Protein AF-0000000086013157 (afdb_homodimer)

Foldseek 3Di:
DLLVVLVVQLLPQAADADDDLVSLVVSLVSNVVSVVVCVVVVNDDDLVNQLVSVVSVLRRYHPVLNVVVVVVDDPPDDDGNVVVSVVSVVVSVVSVVVVVVVVVVVVVPPDD/DLLVVLVVQLLPQAAAADDDLVSLVVNLVSNVVSVVVCVVVVNDDDLVNQLVSVVSVLRRYHPVLNVVVVVVDDPPDDDGNVVVSVVSVVVSVVSVVVVVVVVVVVVVPPDD

Sequence (224 aa):
MLVDSRIKSILNLPTLKHESAKDMRYFLDCLNKNLRSLKVLDFEKDKLSNVLFLNIILEKLDRKSCKQYELTLKDNEVPDFDEFLNWLERRNQILNSINSNAVVKLNQEKPKMLVDSRIKSILNLPTLKHESAKDMRYFLDCLNKNLRSLKVLDFEKDKLSNVLFLNIILEKLDRKSCKQYELTLKDNEVPDFDEFLNWLERRNQILNSINSNAVVKLNQEKPK

InterPro domains:
  IPR005312 Domain of unknown function DUF1759 [PF03564] (3-76)

pLDDT: mean 89.78, std 12.15, range [44.22, 98.25]

Secondary structure (DSSP, 8-state):
-HHHHHHHHHHTPPP--S--HHHHHHHHHHHHHHHHHHHHTT----HHHHHHHHHHHHTTS-HHHHHHHHTTPPTTPPPPHHHHHHHHHHHHHHHHHHHHHHHHHHHHSS--/-HHHHHHHHHHTPPP--S--HHHHHHHHHHHHHHHHHHHHTT----HHHHHHHHHHHHTTS-HHHHHHHHHHPPTT-PPPHHHHHHHHHHHHHHHHHHHHHHHHHHHHSS--

Nearest PDB structures (foldseek):
  7r7q-assembly1_H  TM=4.229E-01  e=1.567E+00  Human immunodeficiency virus 1
  5ijp-assembly1_A  TM=2.037E-01  e=5.752E+00  Thermochaetoides thermophila
  7r7q-assembly1_H  TM=4.266E-01  e=2.148E+00  Human immunodeficiency virus 1
  8tf5-assembly1_A  TM=2.524E-01  e=5.916E+00  Homo sapiens

Structure (mmCIF, N/CA/C/O backbone):
data_AF-0000000086013157-model_v1
#
loop_
_entity.id
_entity.type
_entity.pdbx_description
1 polymer 'DUF1758 domain-containing protein'
#
loop_
_atom_site.group_PDB
_atom_site.id
_atom_site.type_symbol
_atom_site.label_atom_id
_atom_site.label_alt_id
_atom_site.label_comp_id
_atom_site.label_asym_id
_atom_site.label_entity_id
_atom_site.label_seq_id
_atom_site.pdbx_PDB_ins_code
_atom_site.Cartn_x
_atom_site.Cartn_y
_atom_site.Cartn_z
_atom_site.occupancy
_atom_site.B_iso_or_equiv
_atom_site.auth_seq_id
_atom_site.auth_comp_id
_atom_site.auth_asym_id
_atom_site.auth_atom_id
_atom_site.pdbx_PDB_model_num
ATOM 1 N N . MET A 1 1 ? 8.906 -11.109 10.117 1 73.62 1 MET A N 1
ATOM 2 C CA . MET A 1 1 ? 9.945 -10.086 10.227 1 73.62 1 MET A CA 1
ATOM 3 C C . MET A 1 1 ? 9.359 -8.766 10.711 1 73.62 1 MET A C 1
ATOM 5 O O . MET A 1 1 ? 8.172 -8.5 10.516 1 73.62 1 MET A O 1
ATOM 9 N N . LEU A 1 2 ? 10.203 -7.98 11.453 1 81.94 2 LEU A N 1
ATOM 10 C CA . LEU A 1 2 ? 9.852 -6.707 12.07 1 81.94 2 LEU A CA 1
ATOM 11 C C . LEU A 1 2 ? 9.367 -5.711 11.023 1 81.94 2 LEU A C 1
ATOM 13 O O . LEU A 1 2 ? 8.375 -5.008 11.242 1 81.94 2 LEU A O 1
ATOM 17 N N . VAL A 1 3 ? 9.953 -5.812 9.852 1 87.31 3 VAL A N 1
ATOM 18 C CA . VAL A 1 3 ? 9.609 -4.863 8.797 1 87.31 3 VAL A CA 1
ATOM 19 C C . VAL A 1 3 ? 8.195 -5.145 8.289 1 87.31 3 VAL A C 1
ATOM 21 O O . VAL A 1 3 ? 7.438 -4.219 8 1 87.31 3 VAL A O 1
ATOM 24 N N . ASP A 1 4 ? 7.832 -6.379 8.273 1 89.88 4 ASP A N 1
ATOM 25 C CA . ASP A 1 4 ? 6.496 -6.754 7.816 1 89.88 4 ASP A CA 1
ATOM 26 C C . ASP A 1 4 ? 5.426 -6.195 8.75 1 89.88 4 ASP A C 1
ATOM 28 O O . ASP A 1 4 ? 4.379 -5.73 8.289 1 89.88 4 ASP A O 1
ATOM 32 N N . SER A 1 5 ? 5.719 -6.277 9.953 1 92.62 5 SER A N 1
ATOM 33 C CA . SER A 1 5 ? 4.762 -5.793 10.945 1 92.62 5 SER A CA 1
ATOM 34 C C . SER A 1 5 ? 4.547 -4.289 10.812 1 92.62 5 SER A C 1
ATOM 36 O O . SER A 1 5 ? 3.42 -3.803 10.938 1 92.62 5 SER A O 1
ATOM 38 N N . ARG A 1 6 ? 5.574 -3.57 10.523 1 94.94 6 ARG A N 1
ATOM 39 C CA . ARG A 1 6 ? 5.484 -2.123 10.367 1 94.94 6 ARG A CA 1
ATOM 40 C C . ARG A 1 6 ? 4.703 -1.753 9.109 1 94.94 6 ARG A C 1
ATOM 42 O O . ARG A 1 6 ? 3.861 -0.855 9.141 1 94.94 6 ARG A O 1
ATOM 49 N N . ILE A 1 7 ? 4.938 -2.488 8.086 1 95.62 7 ILE A N 1
ATOM 50 C CA . ILE A 1 7 ? 4.254 -2.221 6.828 1 95.62 7 ILE A CA 1
ATOM 51 C C . ILE A 1 7 ? 2.771 -2.549 6.961 1 95.62 7 ILE A C 1
ATOM 53 O O . ILE A 1 7 ? 1.914 -1.768 6.543 1 95.62 7 ILE A O 1
ATOM 57 N N . LYS A 1 8 ? 2.514 -3.639 7.582 1 96.06 8 LYS A N 1
ATOM 58 C CA . LYS A 1 8 ? 1.123 -4.031 7.805 1 96.06 8 LYS A CA 1
ATOM 59 C C . LYS A 1 8 ? 0.391 -2.998 8.656 1 96.06 8 LYS A C 1
ATOM 61 O O . LYS A 1 8 ? -0.777 -2.693 8.406 1 96.06 8 LYS A O 1
ATOM 66 N N . SER A 1 9 ? 1.082 -2.502 9.641 1 97.38 9 SER A N 1
ATOM 67 C CA . SER A 1 9 ? 0.499 -1.468 10.492 1 97.38 9 SER A CA 1
ATOM 68 C C . SER A 1 9 ? 0.134 -0.229 9.68 1 97.38 9 SER A C 1
ATOM 70 O O . SER A 1 9 ? -0.927 0.363 9.891 1 97.38 9 SER A O 1
ATOM 72 N N . ILE A 1 10 ? 0.923 0.106 8.711 1 97.56 10 ILE A N 1
ATOM 73 C CA . ILE A 1 10 ? 0.676 1.273 7.875 1 97.56 10 ILE A CA 1
ATOM 74 C C . ILE A 1 10 ? -0.506 1.001 6.949 1 97.56 10 ILE A C 1
ATOM 76 O O . ILE A 1 10 ? -1.41 1.831 6.824 1 97.56 10 ILE A O 1
ATOM 80 N N . LEU A 1 11 ? -0.492 -0.17 6.363 1 97 11 LEU A N 1
ATOM 81 C CA . LEU A 1 11 ? -1.539 -0.531 5.41 1 97 11 LEU A CA 1
ATOM 82 C C . LEU A 1 11 ? -2.895 -0.625 6.105 1 97 11 LEU A C 1
ATOM 84 O O . LEU A 1 11 ? -3.934 -0.421 5.473 1 97 11 LEU A O 1
ATOM 88 N N . ASN A 1 12 ? -2.852 -0.824 7.395 1 96.38 12 ASN A N 1
ATOM 89 C CA . ASN A 1 12 ? -4.102 -1.025 8.117 1 96.38 12 ASN A CA 1
ATOM 90 C C . ASN A 1 12 ? -4.457 0.186 8.977 1 96.38 12 ASN A C 1
ATOM 92 O O . ASN A 1 12 ? -5.316 0.099 9.852 1 96.38 12 ASN A O 1
ATOM 96 N N . LEU A 1 13 ? -3.771 1.263 8.773 1 97.38 13 LEU A N 1
ATOM 97 C CA . LEU A 1 13 ? -4.199 2.508 9.398 1 97.38 13 LEU A CA 1
ATOM 98 C C . LEU A 1 13 ? -5.656 2.812 9.07 1 97.38 13 LEU A C 1
ATOM 100 O O . LEU A 1 13 ? -6.129 2.5 7.977 1 97.38 13 LEU A O 1
ATOM 104 N N . PRO A 1 14 ? -6.301 3.459 10.055 1 96 14 PRO A N 1
ATOM 105 C CA . PRO A 1 14 ? -7.703 3.783 9.781 1 96 14 PRO A CA 1
ATOM 106 C C . PRO A 1 14 ? -7.863 4.816 8.672 1 96 14 PRO A C 1
ATOM 108 O O . PRO A 1 14 ? -7.031 5.715 8.531 1 96 14 PRO A O 1
ATOM 111 N N . THR A 1 15 ? -8.898 4.695 7.898 1 97.25 15 THR A N 1
ATOM 112 C CA . THR A 1 15 ? -9.25 5.688 6.891 1 97.25 15 THR A CA 1
ATOM 113 C C . THR A 1 15 ? -9.945 6.887 7.531 1 97.25 15 THR A C 1
ATOM 115 O O . THR A 1 15 ? -10.836 6.719 8.367 1 97.25 15 THR A O 1
ATOM 118 N N . LEU A 1 16 ? -9.5 8.031 7.125 1 97.81 16 LEU A N 1
ATOM 119 C CA . LEU A 1 16 ? -10.133 9.258 7.594 1 97.81 16 LEU A CA 1
ATOM 120 C C . LEU A 1 16 ? -11.312 9.641 6.703 1 97.81 16 LEU A C 1
ATOM 122 O O . LEU A 1 16 ? -11.117 10.039 5.551 1 97.81 16 LEU A O 1
ATOM 126 N N . LYS A 1 17 ? -12.477 9.547 7.207 1 96.44 17 LYS A N 1
ATOM 127 C CA . LYS A 1 17 ? -13.672 9.742 6.395 1 96.44 17 LYS A CA 1
ATOM 128 C C . LYS A 1 17 ? -14.055 11.219 6.336 1 96.44 17 LYS A C 1
ATOM 130 O O . LYS A 1 17 ? -14.688 11.664 5.371 1 96.44 17 LYS A O 1
ATOM 135 N N . HIS A 1 18 ? -13.766 11.898 7.391 1 95.56 18 HIS A N 1
ATOM 136 C CA . HIS A 1 18 ? -14.055 13.328 7.473 1 95.56 18 HIS A CA 1
ATOM 137 C C . HIS A 1 18 ? -12.898 14.086 8.117 1 95.56 18 HIS A C 1
ATOM 139 O O . HIS A 1 18 ? -12.008 13.484 8.711 1 95.56 18 HIS A O 1
ATOM 145 N N . GLU A 1 19 ? -13.039 15.352 7.938 1 95.31 19 GLU A N 1
ATOM 146 C CA . GLU A 1 19 ? -12.016 16.188 8.57 1 95.31 19 GLU A CA 1
ATOM 147 C C . GLU A 1 19 ? -12.117 16.109 10.094 1 95.31 19 GLU A C 1
ATOM 149 O O . GLU A 1 19 ? -13.188 16.312 10.664 1 95.31 19 GLU A O 1
ATOM 154 N N . SER A 1 20 ? -11.078 15.758 10.727 1 94.75 20 SER A N 1
ATOM 155 C CA . SER A 1 20 ? -10.984 15.68 12.18 1 94.75 20 SER A CA 1
ATOM 156 C C . SER A 1 20 ? -9.547 15.867 12.648 1 94.75 20 SER A C 1
ATOM 158 O O . SER A 1 20 ? -8.68 15.047 12.359 1 94.75 20 SER A O 1
ATOM 160 N N . ALA A 1 21 ? -9.312 16.922 13.367 1 95.5 21 ALA A N 1
ATOM 161 C CA . ALA A 1 21 ? -7.973 17.188 13.891 1 95.5 21 ALA A CA 1
ATOM 162 C C . ALA A 1 21 ? -7.48 16.047 14.766 1 95.5 21 ALA A C 1
ATOM 164 O O . ALA A 1 21 ? -6.32 15.633 14.672 1 95.5 21 ALA A O 1
ATOM 165 N N . LYS A 1 22 ? -8.336 15.578 15.594 1 96.06 22 LYS A N 1
ATOM 166 C CA . LYS A 1 22 ? -7.992 14.5 16.516 1 96.06 22 LYS A CA 1
ATOM 167 C C . LYS A 1 22 ? -7.625 13.227 15.766 1 96.06 22 LYS A C 1
ATOM 169 O O . LYS A 1 22 ? -6.586 12.617 16.031 1 96.06 22 LYS A O 1
ATOM 174 N N . ASP A 1 23 ? -8.406 12.828 14.797 1 96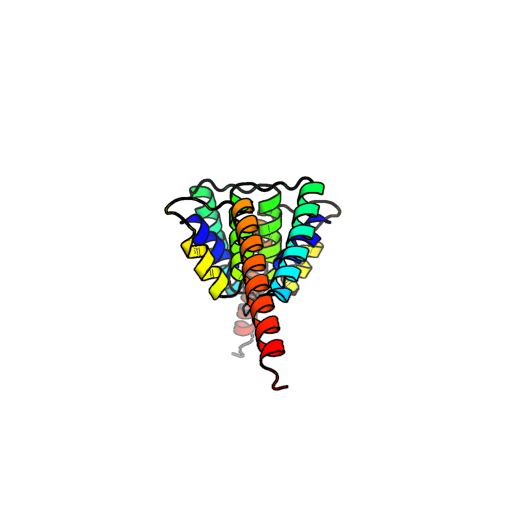.94 23 ASP A N 1
ATOM 175 C CA . ASP A 1 23 ? -8.164 11.609 14.039 1 96.94 23 ASP A CA 1
ATOM 176 C C . ASP A 1 23 ? -6.906 11.742 13.172 1 96.94 23 ASP A C 1
ATOM 178 O O . ASP A 1 23 ? -6.137 10.789 13.047 1 96.94 23 ASP A O 1
ATOM 182 N N . MET A 1 24 ? -6.711 12.883 12.688 1 97.31 24 MET A N 1
ATOM 183 C CA . MET A 1 24 ? -5.527 13.133 11.867 1 97.31 24 MET A CA 1
ATOM 184 C C . MET A 1 24 ? -4.258 13.055 12.711 1 97.31 24 MET A C 1
ATOM 186 O O . MET A 1 24 ? -3.256 12.484 12.273 1 97.31 24 MET A O 1
ATOM 190 N N . ARG A 1 25 ? -4.375 13.594 13.875 1 97.19 25 ARG A N 1
ATOM 191 C CA . ARG A 1 25 ? -3.234 13.523 14.781 1 97.19 25 ARG A CA 1
ATOM 192 C C . ARG A 1 25 ? -2.889 12.07 15.102 1 97.19 25 ARG A C 1
ATOM 194 O O . ARG A 1 25 ? -1.721 11.68 15.055 1 97.19 25 ARG A O 1
ATOM 201 N N . TYR A 1 26 ? -3.863 11.367 15.445 1 97.62 26 TYR A N 1
ATOM 202 C CA . TYR A 1 26 ? -3.658 9.945 15.734 1 97.62 26 TYR A CA 1
ATOM 203 C C . TYR A 1 26 ? -3.064 9.227 14.531 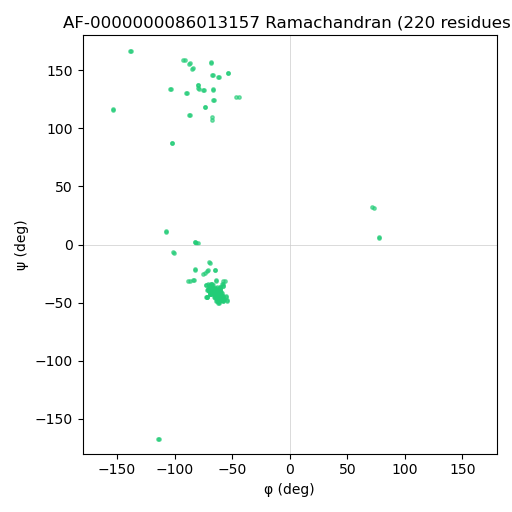1 97.62 26 TYR A C 1
ATOM 205 O O . TYR A 1 26 ? -2.113 8.453 14.664 1 97.62 26 TYR A O 1
ATOM 213 N N . PHE A 1 27 ? -3.67 9.5 13.398 1 98.19 27 PHE A N 1
ATOM 214 C CA . PHE A 1 27 ? -3.201 8.945 12.133 1 98.19 27 PHE A CA 1
ATOM 215 C C . PHE A 1 27 ? -1.726 9.258 11.914 1 98.19 27 PHE A C 1
ATOM 217 O O . PHE A 1 27 ? -0.931 8.359 11.633 1 98.19 27 PHE A O 1
ATOM 224 N N . LEU A 1 28 ? -1.327 10.445 12.094 1 98.25 28 LEU A N 1
ATOM 225 C CA . LEU A 1 28 ? 0.037 10.914 11.883 1 98.25 28 LEU A CA 1
ATOM 226 C C . LEU A 1 28 ? 0.991 10.305 12.898 1 98.25 28 LEU A C 1
ATOM 228 O O . LEU A 1 28 ? 2.113 9.922 12.555 1 98.25 28 LEU A O 1
ATOM 232 N N . ASP A 1 29 ? 0.532 10.211 14.109 1 98.25 29 ASP A N 1
ATOM 233 C CA . ASP A 1 29 ? 1.362 9.617 15.148 1 98.25 29 ASP A CA 1
ATOM 234 C C . ASP A 1 29 ? 1.693 8.156 14.82 1 98.25 29 ASP A C 1
ATOM 236 O O . ASP A 1 29 ? 2.846 7.738 14.938 1 98.25 29 ASP A O 1
ATOM 240 N N . CYS A 1 30 ? 0.712 7.434 14.438 1 98.06 30 CYS A N 1
ATOM 241 C CA . CYS A 1 30 ? 0.899 6.031 14.086 1 98.06 30 CYS A CA 1
ATOM 242 C C . CYS A 1 30 ? 1.78 5.891 12.852 1 98.06 30 CYS A C 1
ATOM 244 O O . CYS A 1 30 ? 2.695 5.062 12.82 1 98.06 30 CYS A O 1
ATOM 246 N N . LEU A 1 31 ? 1.51 6.668 11.875 1 98.19 31 LEU A N 1
ATOM 247 C CA . LEU A 1 31 ? 2.295 6.652 10.648 1 98.19 31 LEU A CA 1
ATOM 248 C C . LE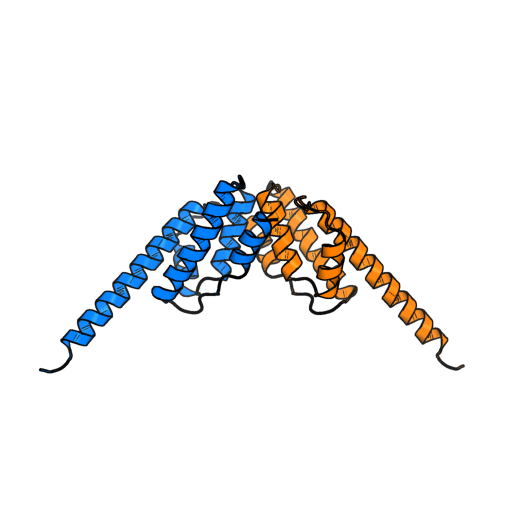U A 1 31 ? 3.764 6.945 10.938 1 98.19 31 LEU A C 1
ATOM 250 O O . LEU A 1 31 ? 4.645 6.195 10.508 1 98.19 31 LEU A O 1
ATOM 254 N N . ASN A 1 32 ? 4.047 7.973 11.719 1 97.56 32 ASN A N 1
ATOM 255 C CA . ASN A 1 32 ? 5.414 8.398 12.008 1 97.56 32 ASN A CA 1
ATOM 256 C C . ASN A 1 32 ? 6.16 7.363 12.836 1 97.56 32 ASN A C 1
ATOM 258 O O . ASN A 1 32 ? 7.363 7.164 12.656 1 97.56 32 ASN A O 1
ATOM 262 N N . LYS A 1 33 ? 5.449 6.785 13.734 1 97.5 33 LYS A N 1
ATOM 263 C CA . LYS A 1 33 ? 6.055 5.73 14.539 1 97.5 33 LYS A CA 1
ATOM 264 C C . LYS A 1 33 ? 6.562 4.59 13.656 1 97.5 33 LYS A C 1
ATOM 266 O O . LYS A 1 33 ? 7.695 4.133 13.82 1 97.5 33 LYS A O 1
ATOM 271 N N . ASN A 1 34 ? 5.711 4.172 12.75 1 97 34 ASN A N 1
ATOM 272 C CA . ASN A 1 34 ? 6.09 3.08 11.859 1 97 34 ASN A CA 1
ATOM 273 C C . ASN A 1 34 ? 7.199 3.502 10.891 1 97 34 ASN A C 1
ATOM 275 O O . ASN A 1 34 ? 8.125 2.734 10.633 1 97 34 ASN A O 1
ATOM 279 N N . LEU A 1 35 ? 7.191 4.711 10.367 1 96.38 35 LEU A N 1
ATOM 280 C CA . LEU A 1 35 ? 8.219 5.207 9.453 1 96.38 35 LEU A CA 1
ATOM 281 C C . LEU A 1 35 ? 9.57 5.309 10.156 1 96.38 35 LEU A C 1
ATOM 283 O O . LEU A 1 35 ? 10.602 4.977 9.57 1 96.38 35 LEU A O 1
ATOM 287 N N . ARG A 1 36 ? 9.562 5.793 11.359 1 95.88 36 ARG A N 1
ATOM 288 C CA . ARG A 1 36 ? 10.789 5.859 12.148 1 95.88 36 ARG A CA 1
ATOM 289 C C . ARG A 1 36 ? 11.375 4.469 12.359 1 95.88 36 ARG A C 1
ATOM 291 O O . ARG A 1 36 ? 12.594 4.285 12.273 1 95.88 36 ARG A O 1
ATOM 298 N N . SER A 1 37 ? 10.461 3.531 12.688 1 95.75 37 SER A N 1
ATOM 299 C CA . SER A 1 37 ? 10.891 2.152 12.898 1 95.75 37 SER A CA 1
ATOM 300 C C . SER A 1 37 ? 11.531 1.578 11.633 1 95.75 37 SER A C 1
ATOM 302 O O . SER A 1 37 ? 12.555 0.887 11.711 1 95.75 37 SER A O 1
ATOM 304 N N . LEU A 1 38 ? 11.039 1.889 10.469 1 94.62 38 LEU A N 1
ATOM 305 C CA . LEU A 1 38 ? 11.586 1.424 9.203 1 94.62 38 LEU A CA 1
ATOM 306 C C . LEU A 1 38 ? 12.977 2.002 8.969 1 94.62 38 LEU A C 1
ATOM 308 O O . LEU A 1 38 ? 13.867 1.307 8.477 1 94.62 38 LEU A O 1
ATOM 312 N N . LYS A 1 39 ? 13.086 3.24 9.32 1 92.94 39 LYS A N 1
ATOM 313 C CA . LYS A 1 39 ? 14.383 3.893 9.195 1 92.94 39 LYS A CA 1
ATOM 314 C C . LYS A 1 39 ? 15.422 3.223 10.086 1 92.94 39 LYS A C 1
ATOM 316 O O . LYS A 1 39 ? 16.562 2.994 9.664 1 92.94 39 LYS A O 1
ATOM 321 N N . VAL A 1 40 ? 15.047 2.844 11.234 1 92.69 40 VAL A N 1
ATOM 322 C CA . VAL A 1 40 ? 15.922 2.191 12.203 1 92.69 40 VAL A CA 1
ATOM 323 C C . VAL A 1 40 ? 16.328 0.812 11.68 1 92.69 40 VAL A C 1
ATOM 325 O O . VAL A 1 40 ? 17.453 0.372 11.883 1 92.69 40 VAL A O 1
ATOM 328 N N . LEU A 1 41 ? 15.461 0.116 10.969 1 90.38 41 LEU A N 1
ATOM 329 C CA . LEU A 1 41 ? 15.688 -1.217 10.422 1 90.38 41 LEU A CA 1
ATOM 330 C C . LEU A 1 41 ? 16.453 -1.138 9.102 1 90.38 41 LEU A C 1
ATOM 332 O O . LEU A 1 41 ? 16.625 -2.152 8.422 1 90.38 41 LEU A O 1
ATOM 336 N N . ASP A 1 42 ? 16.828 0.129 8.688 1 90.06 42 ASP A N 1
ATOM 337 C CA . ASP A 1 42 ? 17.656 0.4 7.508 1 90.06 42 ASP A CA 1
ATOM 338 C C . ASP A 1 42 ? 16.859 0.165 6.223 1 90.06 42 ASP A C 1
ATOM 340 O O . ASP A 1 42 ? 17.406 -0.361 5.246 1 90.06 42 ASP A O 1
ATOM 344 N N . PHE A 1 43 ? 15.57 0.409 6.301 1 89.94 43 PHE A N 1
ATOM 345 C CA . PHE A 1 43 ? 14.734 0.433 5.109 1 89.94 43 PHE A CA 1
ATOM 346 C C . PHE A 1 43 ? 14.422 1.866 4.691 1 89.94 43 PHE A C 1
ATOM 348 O O . PHE A 1 43 ? 13.375 2.408 5.039 1 89.94 43 PHE A O 1
ATOM 355 N N . GLU A 1 44 ? 15.344 2.34 3.91 1 88.06 44 GLU A N 1
ATOM 356 C CA . GLU A 1 44 ? 15.219 3.721 3.457 1 88.06 44 GLU A CA 1
ATOM 357 C C . GLU A 1 44 ? 14.32 3.822 2.227 1 88.06 44 GLU A C 1
ATOM 359 O O . GLU A 1 44 ? 14.273 2.9 1.41 1 88.06 44 GLU A O 1
ATOM 364 N N . LYS A 1 45 ? 13.719 4.938 2.113 1 89.31 45 LYS A N 1
ATOM 365 C CA . LYS A 1 45 ? 12.805 5.148 0.996 1 89.31 45 LYS A CA 1
ATOM 366 C C . LYS A 1 45 ? 13.57 5.492 -0.281 1 89.31 45 LYS A C 1
ATOM 368 O O . LYS A 1 45 ? 14.547 6.242 -0.243 1 89.31 45 LYS A O 1
ATOM 373 N N . ASP A 1 46 ? 13.141 4.891 -1.368 1 89.75 46 ASP A N 1
ATOM 374 C CA . ASP A 1 46 ? 13.617 5.27 -2.695 1 89.75 46 ASP A CA 1
ATOM 375 C C . ASP A 1 46 ? 12.492 5.871 -3.531 1 89.75 46 ASP A C 1
ATOM 377 O O . ASP A 1 46 ? 11.461 6.277 -2.99 1 89.75 46 ASP A O 1
ATOM 381 N N . LYS A 1 47 ? 12.703 6.012 -4.793 1 88.62 47 LYS A N 1
ATOM 382 C CA . LYS A 1 47 ? 11.727 6.66 -5.66 1 88.62 47 LYS A CA 1
ATOM 383 C C . LYS A 1 47 ? 10.398 5.906 -5.656 1 88.62 47 LYS A C 1
ATOM 385 O O . LYS A 1 47 ? 9.336 6.508 -5.484 1 88.62 47 LYS A O 1
ATOM 390 N N . LEU A 1 48 ? 10.438 4.625 -5.801 1 92.5 48 LEU A N 1
ATOM 391 C CA . LEU A 1 48 ? 9.227 3.826 -5.898 1 92.5 48 LEU A CA 1
ATOM 392 C C . LEU A 1 48 ? 8.523 3.734 -4.547 1 92.5 48 LEU A C 1
ATOM 394 O O . LEU A 1 48 ? 7.305 3.893 -4.465 1 92.5 48 LEU A O 1
ATOM 398 N N . SER A 1 49 ? 9.297 3.48 -3.541 1 94.75 49 SER A N 1
ATOM 399 C CA . SER A 1 49 ? 8.68 3.393 -2.223 1 94.75 49 SER A CA 1
ATOM 400 C C . SER A 1 49 ? 8.086 4.73 -1.802 1 94.75 49 SER A C 1
ATOM 402 O O . SER A 1 49 ? 7.066 4.773 -1.107 1 94.75 49 SER A O 1
ATOM 404 N N . ASN A 1 50 ? 8.688 5.832 -2.25 1 94.06 50 ASN A N 1
ATOM 405 C CA . ASN A 1 50 ? 8.125 7.156 -2.01 1 94.06 50 ASN A CA 1
ATOM 406 C C . ASN A 1 50 ? 6.742 7.301 -2.637 1 94.06 50 ASN A C 1
ATOM 408 O O . ASN A 1 50 ? 5.801 7.738 -1.977 1 94.06 50 ASN A O 1
ATOM 412 N N . VAL A 1 51 ? 6.625 6.875 -3.809 1 93.38 51 VAL A N 1
ATOM 413 C CA . VAL A 1 51 ? 5.367 6.992 -4.535 1 93.38 51 VAL A CA 1
ATOM 414 C C . VAL A 1 51 ? 4.336 6.031 -3.943 1 93.38 51 VAL A C 1
ATOM 416 O O . VAL A 1 51 ? 3.16 6.375 -3.812 1 93.38 51 VAL A O 1
ATOM 419 N N . LEU A 1 52 ? 4.762 4.879 -3.559 1 96.44 52 LEU A N 1
ATOM 420 C CA . LEU A 1 52 ? 3.879 3.891 -2.951 1 96.44 52 LEU A CA 1
ATOM 421 C C . LEU A 1 52 ? 3.285 4.418 -1.648 1 96.44 52 LEU A C 1
ATOM 423 O O . LEU A 1 52 ? 2.064 4.422 -1.473 1 96.44 52 LEU A O 1
ATOM 427 N N . PHE A 1 53 ? 4.168 4.914 -0.797 1 97.19 53 PHE A N 1
ATOM 428 C CA . PHE A 1 53 ? 3.703 5.441 0.48 1 97.19 53 PHE A CA 1
ATOM 429 C C . PHE A 1 53 ? 2.74 6.605 0.266 1 97.19 53 PHE A C 1
ATOM 431 O O . PHE A 1 53 ? 1.702 6.684 0.926 1 97.19 53 PHE A O 1
ATOM 438 N N . LEU A 1 54 ? 3.096 7.438 -0.636 1 96.94 54 LEU A N 1
ATOM 439 C CA . LEU A 1 54 ? 2.252 8.594 -0.921 1 96.94 54 LEU A CA 1
ATOM 440 C C . LEU A 1 54 ? 0.846 8.156 -1.318 1 96.94 54 LEU A C 1
ATOM 442 O O . LEU A 1 54 ? -0.14 8.625 -0.747 1 96.94 54 LEU A O 1
ATOM 446 N N . ASN A 1 55 ? 0.733 7.211 -2.223 1 96.44 55 ASN A N 1
ATOM 447 C CA . ASN A 1 55 ? -0.572 6.789 -2.721 1 96.44 55 ASN A CA 1
ATOM 448 C C . ASN A 1 55 ? -1.334 5.977 -1.678 1 96.44 55 ASN A C 1
ATOM 450 O O . ASN A 1 55 ? -2.561 6.062 -1.595 1 96.44 55 ASN A O 1
ATOM 454 N N . ILE A 1 56 ? -0.631 5.195 -0.9 1 97.62 56 ILE A N 1
ATOM 455 C CA . ILE A 1 56 ? -1.255 4.438 0.177 1 97.62 56 ILE A CA 1
ATOM 456 C C . ILE A 1 56 ? -1.916 5.395 1.167 1 97.62 56 ILE A C 1
ATOM 458 O O . ILE A 1 56 ? -3.074 5.203 1.545 1 97.62 56 ILE A O 1
ATOM 462 N N . ILE A 1 57 ? -1.172 6.426 1.565 1 98.06 57 ILE A N 1
ATOM 463 C CA . ILE A 1 57 ? -1.675 7.359 2.566 1 98.06 57 ILE A CA 1
ATOM 464 C C . ILE A 1 57 ? -2.803 8.195 1.97 1 98.06 57 ILE A C 1
ATOM 466 O O . ILE A 1 57 ? -3.822 8.438 2.625 1 98.06 57 ILE A O 1
ATOM 470 N N . LEU A 1 58 ? -2.676 8.617 0.745 1 96.94 58 LEU A N 1
ATOM 471 C CA . LEU A 1 58 ? -3.707 9.414 0.091 1 96.94 58 LEU A CA 1
ATOM 472 C C . LEU A 1 58 ? -5.039 8.672 0.08 1 96.94 58 LEU A C 1
ATOM 474 O O . LEU A 1 58 ? -6.098 9.281 0.255 1 96.94 58 LEU A O 1
ATOM 478 N N . GLU A 1 59 ? -5.02 7.41 -0.07 1 96.31 59 GLU A N 1
ATOM 479 C CA . GLU A 1 59 ? -6.234 6.602 -0.126 1 96.31 59 GLU A CA 1
ATOM 480 C C . GLU A 1 59 ? -6.926 6.547 1.234 1 96.31 59 GLU A C 1
ATOM 482 O O . GLU A 1 59 ? -8.094 6.176 1.328 1 96.31 59 GLU A O 1
ATOM 487 N N . LYS A 1 60 ? -6.184 6.926 2.246 1 97.44 60 LYS A N 1
ATOM 488 C CA . LYS A 1 60 ? -6.727 6.836 3.598 1 97.44 60 LYS A CA 1
ATOM 489 C C . LYS A 1 60 ? -7.207 8.195 4.09 1 97.44 60 LYS A C 1
ATOM 491 O O . LYS A 1 60 ? -7.816 8.297 5.156 1 97.44 60 LYS A O 1
ATOM 496 N N . LEU A 1 61 ? -6.934 9.18 3.344 1 98 61 LEU A N 1
ATOM 497 C CA . LEU A 1 61 ? -7.301 10.531 3.748 1 98 61 LEU A CA 1
ATOM 498 C C . LEU A 1 61 ? -8.727 10.867 3.314 1 98 61 LEU A C 1
ATOM 500 O O . LEU A 1 61 ? -9.234 10.289 2.35 1 98 61 LEU A O 1
ATOM 504 N N . ASP A 1 62 ? -9.297 11.789 4.016 1 97.25 62 ASP A N 1
ATOM 505 C CA . ASP A 1 62 ? -10.617 12.297 3.65 1 97.25 62 ASP A CA 1
ATOM 506 C C . ASP A 1 62 ? -10.555 13.086 2.346 1 97.25 62 ASP A C 1
ATOM 508 O O . ASP A 1 62 ? -9.516 13.641 1.998 1 97.25 62 ASP A O 1
ATOM 512 N N . ARG A 1 63 ? -11.656 13.172 1.682 1 96.88 63 ARG A N 1
ATOM 513 C CA . ARG A 1 63 ? -11.758 13.758 0.346 1 96.88 63 ARG A CA 1
ATOM 514 C C . ARG A 1 63 ? -11.281 15.203 0.343 1 96.88 63 ARG A C 1
ATOM 516 O O . AR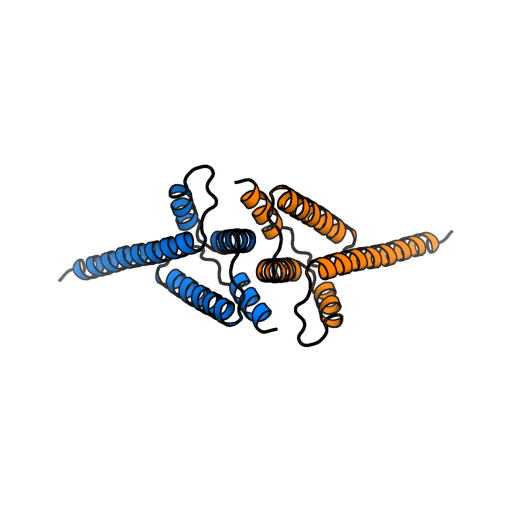G A 1 63 ? -10.609 15.641 -0.594 1 96.88 63 ARG A O 1
ATOM 523 N N . LYS A 1 64 ? -11.617 15.906 1.289 1 97.06 64 LYS A N 1
ATOM 524 C CA . LYS A 1 64 ? -11.25 17.312 1.354 1 97.06 64 LYS A CA 1
ATOM 525 C C . LYS A 1 64 ? -9.734 17.484 1.44 1 97.06 64 LYS A C 1
ATOM 527 O O . LYS A 1 64 ? -9.164 18.312 0.733 1 97.06 64 LYS A O 1
ATOM 532 N N . SER A 1 65 ? -9.141 16.719 2.355 1 97.25 65 SER A N 1
ATOM 533 C CA . SER A 1 65 ? -7.688 16.781 2.482 1 97.25 65 SER A CA 1
ATOM 534 C C . SER A 1 65 ? -7 16.375 1.188 1 97.25 65 SER A C 1
ATOM 536 O O . SER A 1 65 ? -6.02 17 0.768 1 97.25 65 SER A O 1
ATOM 538 N N . CYS A 1 66 ? -7.512 15.375 0.503 1 96.75 66 CYS A N 1
ATOM 539 C CA . CYS A 1 66 ? -6.957 14.93 -0.77 1 96.75 66 CYS A CA 1
ATOM 540 C C . CYS A 1 66 ? -7.023 16.031 -1.812 1 96.75 66 CYS A C 1
ATOM 542 O O . CYS A 1 66 ? -6.043 16.297 -2.52 1 96.75 66 CYS A O 1
ATOM 544 N N . LYS A 1 67 ? -8.156 16.656 -1.851 1 96.69 67 LYS A N 1
ATOM 545 C CA . LYS A 1 67 ? -8.336 17.734 -2.805 1 96.69 67 LYS A CA 1
ATOM 546 C C . LYS A 1 67 ? -7.375 18.891 -2.523 1 96.69 67 LYS A C 1
ATOM 548 O O . LYS A 1 67 ? -6.781 19.438 -3.445 1 96.69 67 LYS A O 1
ATOM 553 N N . GLN A 1 68 ? -7.242 19.203 -1.299 1 96.31 68 GLN A N 1
ATOM 554 C CA . GLN A 1 68 ? -6.332 20.281 -0.919 1 96.31 68 GLN A CA 1
ATOM 555 C C . GLN A 1 68 ? -4.891 19.938 -1.294 1 96.31 68 GLN A C 1
ATOM 557 O O . GLN A 1 68 ? -4.141 20.812 -1.742 1 96.31 68 GLN A O 1
ATOM 562 N N . TYR A 1 69 ? -4.555 18.703 -1.103 1 96.25 69 TYR A N 1
ATOM 563 C CA . TYR A 1 69 ? -3.205 18.297 -1.471 1 96.25 69 TYR A CA 1
ATOM 564 C C . TYR A 1 69 ? -2.992 18.391 -2.977 1 96.25 69 TYR A C 1
ATOM 566 O O . TYR A 1 69 ? -1.942 18.859 -3.43 1 96.25 69 TYR A O 1
ATOM 574 N N . GLU A 1 70 ? -3.938 17.969 -3.742 1 92.31 70 GLU A N 1
ATOM 575 C CA . GLU A 1 70 ? -3.854 17.984 -5.199 1 92.31 70 GLU A CA 1
ATOM 576 C C . GLU A 1 70 ? -3.613 19.406 -5.711 1 92.31 70 GLU A C 1
ATOM 578 O O . GLU A 1 70 ? -2.898 19.609 -6.695 1 92.31 70 GLU A O 1
ATOM 583 N N . LEU A 1 71 ? -4.121 20.328 -5.016 1 92.25 71 LEU A N 1
ATOM 584 C CA . LEU A 1 71 ? -4.004 21.734 -5.391 1 92.25 71 LEU A CA 1
ATOM 585 C C . LEU A 1 71 ? -2.576 22.234 -5.195 1 92.25 71 LEU A C 1
ATOM 587 O O . LEU A 1 71 ? -2.189 23.266 -5.762 1 92.25 71 LEU A O 1
ATOM 591 N N . THR A 1 72 ? -1.836 21.562 -4.359 1 91.44 72 THR A N 1
ATOM 592 C CA . THR A 1 72 ? -0.464 21.969 -4.09 1 91.44 72 THR A CA 1
ATOM 593 C C . THR A 1 72 ? 0.481 21.453 -5.168 1 91.44 72 THR A C 1
ATOM 595 O O . THR A 1 72 ? 1.62 21.906 -5.277 1 91.44 72 THR A O 1
ATOM 598 N N . LEU A 1 73 ? 0.068 20.438 -5.871 1 88.62 73 LEU A N 1
ATOM 599 C CA . LEU A 1 73 ? 0.953 19.734 -6.793 1 88.62 73 LEU A CA 1
ATOM 600 C C . LEU A 1 73 ? 1.177 20.547 -8.062 1 88.62 73 LEU A C 1
ATOM 602 O O . LEU A 1 73 ? 0.248 21.172 -8.57 1 88.62 73 LEU A O 1
A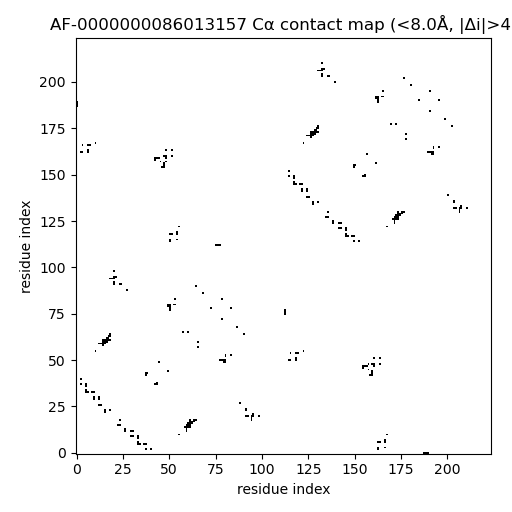TOM 606 N N . LYS A 1 74 ? 2.422 20.562 -8.32 1 82.06 74 LYS A N 1
ATOM 607 C CA . LYS A 1 74 ? 2.812 21.172 -9.586 1 82.06 74 LYS A CA 1
ATOM 608 C C . LYS A 1 74 ? 2.908 20.141 -10.695 1 82.06 74 LYS A C 1
ATOM 610 O O . LYS A 1 74 ? 3.148 18.953 -10.43 1 82.06 74 LYS A O 1
ATOM 615 N N . ASP A 1 75 ? 2.826 20.516 -11.906 1 75.62 75 ASP A N 1
ATOM 616 C CA . ASP A 1 75 ? 2.816 19.625 -13.062 1 75.62 75 ASP A CA 1
ATOM 617 C C . ASP A 1 75 ? 4.156 18.906 -13.219 1 75.62 75 ASP A C 1
ATOM 619 O O . ASP A 1 75 ? 5.215 19.516 -13.016 1 75.62 75 ASP A O 1
ATOM 623 N N . ASN A 1 76 ? 4.082 17.609 -13.438 1 71.94 76 ASN A N 1
ATOM 624 C CA . ASN A 1 76 ? 5.176 16.781 -13.938 1 71.94 76 ASN A CA 1
ATOM 625 C C . ASN A 1 76 ? 6.191 16.469 -12.844 1 71.94 76 ASN A C 1
ATOM 627 O O . ASN A 1 76 ? 7.324 16.094 -13.141 1 71.94 76 ASN A O 1
ATOM 631 N N . GLU A 1 77 ? 5.891 16.875 -11.648 1 75.88 77 GLU A N 1
ATOM 632 C CA . GLU A 1 77 ? 6.836 16.516 -10.602 1 75.88 77 GLU A CA 1
ATOM 633 C C . GLU A 1 77 ? 6.316 15.359 -9.758 1 75.88 77 GLU A C 1
ATOM 635 O O . GLU A 1 77 ? 5.121 15.281 -9.461 1 75.88 77 GLU A O 1
ATOM 640 N N . VAL A 1 78 ? 7.25 14.453 -9.578 1 77.5 78 VAL A N 1
ATOM 641 C CA . VAL A 1 78 ? 6.898 13.391 -8.648 1 77.5 78 VAL A CA 1
ATOM 642 C C . VAL A 1 78 ? 6.922 13.922 -7.215 1 77.5 78 VAL A C 1
ATOM 644 O O . VAL A 1 78 ? 7.957 14.383 -6.734 1 77.5 78 VAL A O 1
ATOM 647 N N . PRO A 1 79 ? 5.859 13.875 -6.648 1 84.94 79 PRO A N 1
ATOM 648 C CA . PRO A 1 79 ? 5.812 14.414 -5.285 1 84.94 79 PRO A CA 1
ATOM 649 C C . PRO A 1 79 ? 6.746 13.672 -4.328 1 84.94 79 PRO A C 1
ATOM 651 O O . PRO A 1 79 ? 6.992 12.477 -4.5 1 84.94 79 PRO A O 1
ATOM 654 N N . ASP A 1 80 ? 7.27 14.383 -3.482 1 90.44 80 ASP A N 1
ATOM 655 C CA . ASP A 1 80 ? 8.141 13.867 -2.43 1 90.44 80 ASP A CA 1
ATOM 656 C C . ASP A 1 80 ? 7.336 13.492 -1.188 1 90.44 80 ASP A C 1
ATOM 658 O O . ASP A 1 80 ? 6.531 14.289 -0.697 1 90.44 80 ASP A O 1
ATOM 662 N N . PHE A 1 81 ? 7.598 12.328 -0.757 1 94.94 81 PHE A N 1
ATOM 663 C CA . PHE A 1 81 ? 6.828 11.82 0.371 1 94.94 81 PHE A CA 1
ATOM 664 C C . PHE A 1 81 ? 7.09 12.641 1.625 1 94.94 81 PHE A C 1
ATOM 666 O O . PHE A 1 81 ? 6.176 12.906 2.406 1 94.94 81 PHE A O 1
ATOM 673 N N . ASP A 1 82 ? 8.336 13.07 1.845 1 94.62 82 ASP A N 1
ATOM 674 C CA . ASP A 1 82 ? 8.641 13.867 3.033 1 94.62 82 ASP A CA 1
ATOM 675 C C . ASP A 1 82 ? 7.953 15.227 2.975 1 94.62 82 ASP A C 1
ATOM 677 O O . ASP A 1 82 ? 7.48 15.734 3.994 1 94.62 82 ASP A O 1
ATOM 681 N N . GLU A 1 83 ? 7.926 15.773 1.825 1 94.75 83 GLU A N 1
ATOM 682 C CA . GLU A 1 83 ? 7.184 17.016 1.647 1 94.75 83 GLU A CA 1
ATOM 683 C C . GLU A 1 83 ? 5.695 16.812 1.908 1 94.75 83 GLU A C 1
ATOM 685 O O . GLU A 1 83 ? 5.039 17.688 2.488 1 94.75 83 GLU A O 1
ATOM 690 N N . PHE A 1 84 ? 5.215 15.68 1.426 1 96.75 84 PHE A N 1
ATOM 691 C CA . PHE A 1 84 ? 3.826 15.312 1.672 1 96.75 84 PHE A CA 1
ATOM 692 C C . PHE A 1 84 ? 3.557 15.18 3.166 1 96.75 84 PHE A C 1
ATOM 694 O O . PHE A 1 84 ? 2.545 15.672 3.668 1 96.75 84 PHE A O 1
ATOM 701 N N . LEU A 1 85 ? 4.43 14.617 3.881 1 97.12 85 LEU A N 1
ATOM 702 C CA . LEU A 1 85 ? 4.27 14.461 5.32 1 97.12 85 LEU A CA 1
ATOM 703 C C . LEU A 1 85 ? 4.25 15.812 6.016 1 97.12 85 LEU A C 1
ATOM 705 O O . LEU A 1 85 ? 3.453 16.031 6.934 1 97.12 85 LEU A O 1
ATOM 709 N N . ASN A 1 86 ? 5.109 16.641 5.574 1 97.25 86 ASN A N 1
ATOM 710 C CA . ASN A 1 86 ? 5.129 18 6.109 1 97.25 86 ASN A CA 1
ATOM 711 C C . ASN A 1 86 ? 3.812 18.734 5.84 1 97.25 86 ASN A C 1
ATOM 713 O O . ASN A 1 86 ? 3.297 19.438 6.711 1 97.25 86 ASN A O 1
ATOM 717 N N . TRP A 1 87 ? 3.346 18.562 4.633 1 97.75 87 TRP A N 1
ATOM 718 C CA . TRP A 1 87 ? 2.061 19.156 4.285 1 97.75 87 TRP A CA 1
ATOM 719 C C . TRP A 1 87 ? 0.949 18.625 5.18 1 97.75 87 TRP A C 1
ATOM 721 O O . TRP A 1 87 ? 0.095 19.375 5.645 1 97.75 87 TRP A O 1
ATOM 731 N N . LEU A 1 88 ? 0.948 17.344 5.402 1 97.62 88 LEU A N 1
ATOM 732 C CA . LEU A 1 88 ? -0.072 16.703 6.223 1 97.62 88 LEU A CA 1
ATOM 733 C C . LEU A 1 88 ? -0.037 17.234 7.652 1 97.62 88 LEU A C 1
ATOM 735 O O . LEU A 1 88 ? -1.085 17.438 8.266 1 97.62 88 LEU A O 1
ATOM 739 N N . GLU A 1 89 ? 1.115 17.422 8.164 1 97.75 89 GLU A N 1
ATOM 740 C CA . GLU A 1 89 ? 1.279 18.016 9.492 1 97.75 89 GLU A CA 1
ATOM 741 C C . GLU A 1 89 ? 0.685 19.422 9.547 1 97.75 89 GLU A C 1
ATOM 743 O O . GLU A 1 89 ? 0.005 19.766 10.508 1 97.75 89 GLU A O 1
ATOM 748 N N . ARG A 1 90 ? 0.941 20.141 8.555 1 97.44 90 ARG A N 1
ATOM 749 C CA . ARG A 1 90 ? 0.381 21.5 8.477 1 97.44 90 ARG A CA 1
ATOM 750 C C . ARG A 1 90 ? -1.14 21.453 8.383 1 97.44 90 ARG A C 1
ATOM 752 O O . ARG A 1 90 ? -1.829 22.266 9 1 97.44 90 ARG A O 1
ATOM 759 N N . ARG A 1 91 ? -1.579 20.531 7.547 1 96.62 91 ARG A N 1
ATOM 760 C CA . ARG A 1 91 ? -3.021 20.344 7.434 1 96.62 91 ARG A CA 1
ATOM 761 C C . ARG A 1 91 ? -3.646 20.062 8.797 1 96.62 91 ARG A C 1
ATOM 763 O O . ARG A 1 91 ? -4.699 20.609 9.125 1 96.62 91 ARG A O 1
ATOM 770 N N . ASN A 1 92 ? -3.035 19.203 9.578 1 97.06 92 ASN A N 1
ATOM 771 C CA . ASN A 1 92 ? -3.512 18.891 10.922 1 97.06 92 ASN A CA 1
ATOM 772 C C . ASN A 1 92 ? -3.52 20.141 11.805 1 97.06 92 ASN A C 1
ATOM 774 O O . ASN A 1 92 ? -4.449 20.344 12.594 1 97.06 92 ASN A O 1
ATOM 778 N N . GLN A 1 93 ? -2.488 20.953 11.688 1 96.44 93 GLN A N 1
ATOM 779 C CA . GLN A 1 93 ? -2.395 22.188 12.445 1 96.44 93 GLN A CA 1
ATOM 780 C C . GLN A 1 93 ? -3.531 23.141 12.094 1 96.44 93 GLN A C 1
ATOM 782 O O . GLN A 1 93 ? -4.117 23.781 12.969 1 96.44 93 GLN A O 1
ATOM 787 N N . ILE A 1 94 ? -3.807 23.203 10.82 1 95.19 94 ILE A N 1
ATOM 788 C CA . ILE A 1 94 ? -4.879 24.062 10.344 1 95.19 94 ILE A CA 1
ATOM 789 C C . ILE A 1 94 ? -6.219 23.578 10.883 1 95.19 94 ILE A C 1
ATOM 791 O O . ILE A 1 94 ? -7.016 24.375 11.391 1 95.19 94 ILE A O 1
ATOM 795 N N . LEU A 1 95 ? -6.43 22.344 10.828 1 94.19 95 LEU A N 1
ATOM 796 C CA . LEU A 1 95 ? -7.668 21.766 11.336 1 94.19 95 LEU A CA 1
ATOM 797 C C . LEU A 1 95 ? -7.82 22.016 12.828 1 94.19 95 LEU A C 1
ATOM 799 O O . LEU A 1 95 ? -8.922 22.297 13.312 1 94.19 95 LEU A O 1
ATOM 803 N N . ASN A 1 96 ? -6.738 21.891 13.523 1 93.06 96 ASN A N 1
ATOM 804 C CA . ASN A 1 96 ? -6.742 22.109 14.961 1 93.06 96 ASN A CA 1
ATOM 805 C C . ASN A 1 96 ? -7.031 23.578 15.297 1 93.06 96 ASN A C 1
ATOM 807 O O . ASN A 1 96 ? -7.734 23.875 16.266 1 93.06 96 ASN A O 1
ATOM 811 N N . SER A 1 97 ? -6.484 24.5 14.461 1 91.62 97 SER A N 1
ATOM 812 C CA . SER A 1 97 ? -6.684 25.922 14.68 1 91.62 97 SER A CA 1
ATOM 813 C C . SER A 1 97 ? -8.133 26.328 14.438 1 91.62 97 SER A C 1
ATOM 815 O O . SER A 1 97 ? -8.68 27.156 15.156 1 91.62 97 SER A O 1
ATOM 817 N N . ILE A 1 98 ? -8.797 25.766 13.477 1 85.81 98 ILE A N 1
ATOM 818 C CA . ILE A 1 98 ? -10.188 26.047 13.141 1 85.81 98 ILE A CA 1
ATOM 819 C C . ILE A 1 98 ? -11.094 25.547 14.258 1 85.81 98 ILE A C 1
ATOM 821 O O . ILE A 1 98 ? -12.047 26.234 14.656 1 85.81 98 ILE A O 1
ATOM 825 N N . ASN A 1 99 ? -10.812 24.406 14.758 1 79.5 99 ASN A N 1
ATOM 826 C CA . ASN A 1 99 ? -11.617 23.828 15.828 1 79.5 99 ASN A CA 1
ATOM 827 C C . ASN A 1 99 ? -11.445 24.578 17.141 1 79.5 99 ASN A C 1
ATOM 829 O O . ASN A 1 99 ? -12.398 24.719 17.906 1 79.5 99 ASN A O 1
ATOM 833 N N . SER A 1 100 ? -10.242 25.016 17.391 1 77.62 100 SER A N 1
ATOM 834 C CA . SER A 1 100 ? -9.984 25.781 18.609 1 77.62 100 SER A CA 1
ATOM 835 C C . SER A 1 100 ? -10.711 27.125 18.578 1 77.62 100 SER A C 1
ATOM 837 O O . SER A 1 100 ? -11.234 27.578 19.594 1 77.62 100 SER A O 1
ATOM 839 N N . ASN A 1 101 ? -10.734 27.75 17.438 1 69.69 101 ASN A N 1
ATOM 840 C CA . ASN A 1 101 ? -11.438 29.016 17.312 1 69.69 101 ASN A CA 1
ATOM 841 C C . ASN A 1 101 ? -12.945 28.844 17.438 1 69.69 101 ASN A C 1
ATOM 843 O O . ASN A 1 101 ? -13.641 29.688 17.984 1 69.69 101 ASN A O 1
ATOM 847 N N . ALA A 1 102 ? -13.422 27.734 16.953 1 64.5 102 ALA A N 1
ATOM 848 C CA . ALA A 1 102 ? -14.852 27.453 17.047 1 64.5 102 ALA A CA 1
ATOM 849 C C . ALA A 1 102 ? -15.273 27.219 18.484 1 64.5 102 ALA A C 1
ATOM 851 O O . ALA A 1 102 ? -16.359 27.625 18.906 1 64.5 102 ALA A O 1
ATOM 852 N N . VAL A 1 103 ? -14.5 26.625 19.266 1 61.12 103 VAL A N 1
ATOM 853 C CA . VAL A 1 103 ? -14.805 26.312 20.656 1 61.12 103 VAL A CA 1
ATOM 854 C C . VAL A 1 103 ? -14.805 27.594 21.484 1 61.12 103 VAL A C 1
ATOM 856 O O . VAL A 1 103 ? -15.656 27.781 22.344 1 61.12 103 VAL A O 1
ATOM 859 N N . VAL A 1 104 ? -13.867 28.531 21.203 1 60.53 104 VAL A N 1
ATOM 860 C CA . VAL A 1 104 ? -13.773 29.797 21.922 1 60.53 104 VAL A CA 1
ATOM 861 C C . VAL A 1 104 ? -15.016 30.641 21.641 1 60.53 104 VAL A C 1
ATOM 863 O O . VAL A 1 104 ? -15.578 31.266 22.547 1 60.53 104 VAL A O 1
ATOM 866 N N . LYS A 1 105 ? -15.516 30.656 20.484 1 61.59 105 LYS A N 1
ATOM 867 C CA . LYS A 1 105 ? -16.688 31.453 20.109 1 61.59 105 LYS A CA 1
ATOM 868 C C . LYS A 1 105 ? -17.953 30.906 20.766 1 61.59 105 LYS A C 1
ATOM 870 O O . LYS A 1 105 ? -18.828 31.672 21.172 1 61.59 105 LYS A O 1
ATOM 875 N N . LEU A 1 106 ? -18.125 29.641 20.797 1 60.31 106 LEU A N 1
ATOM 876 C CA . LEU A 1 106 ? -19.297 29.016 21.406 1 60.31 106 LEU A CA 1
ATOM 877 C C . LEU A 1 106 ? -19.359 29.328 22.891 1 60.31 106 LEU A C 1
ATOM 879 O O . LEU A 1 106 ? -20.453 29.531 23.438 1 60.31 106 LEU A O 1
ATOM 883 N N . ASN A 1 107 ? -18.234 29.328 23.516 1 61.41 107 ASN A N 1
ATOM 884 C CA . ASN A 1 107 ? -18.203 29.609 24.953 1 61.41 107 ASN A CA 1
ATOM 885 C C . ASN A 1 107 ? -18.453 31.094 25.234 1 61.41 107 ASN A C 1
ATOM 887 O O . ASN A 1 107 ? -18.922 31.453 26.312 1 61.41 107 ASN A O 1
ATOM 891 N N . GLN A 1 108 ? -18.203 31.875 24.375 1 61.28 108 GLN A N 1
ATOM 892 C CA . GLN A 1 108 ? -18.438 33.281 24.562 1 61.28 108 GLN A CA 1
ATOM 893 C C . GLN A 1 108 ? -19.891 33.656 24.25 1 61.28 108 GLN A C 1
ATOM 895 O O . GLN A 1 108 ? -20.438 34.625 24.797 1 61.28 108 GLN A O 1
ATOM 900 N N . GLU A 1 109 ? -20.562 32.969 23.344 1 58.12 109 GLU A N 1
ATOM 901 C CA . GLU A 1 109 ? -21.953 33.25 23.031 1 58.12 109 GLU A CA 1
ATOM 902 C C . GLU A 1 109 ? -22.891 32.625 24.078 1 58.12 109 GLU A C 1
ATOM 904 O O . GLU A 1 109 ? -24.109 32.656 23.906 1 58.12 109 GLU A O 1
ATOM 909 N N . LYS A 1 110 ? -22.359 32 25.031 1 53.75 110 LYS A N 1
ATOM 910 C CA . LYS A 1 110 ? -23.297 31.609 26.078 1 53.75 110 LYS A CA 1
ATOM 911 C C . LYS A 1 110 ? -23.828 32.844 26.812 1 53.75 110 LYS A C 1
ATOM 913 O O . LYS A 1 110 ? -23.062 33.688 27.266 1 53.75 110 LYS A O 1
ATOM 918 N N . PRO A 1 111 ? -25.156 33.156 26.578 1 56.16 111 PRO A N 1
ATOM 919 C CA . PRO A 1 111 ? -25.75 34.344 27.234 1 56.16 111 PRO A CA 1
ATOM 920 C C . PRO A 1 111 ? -25.406 34.406 28.719 1 56.16 111 PRO A C 1
ATOM 922 O O . PRO A 1 111 ? -25.375 33.375 29.406 1 56.16 111 PRO A O 1
ATOM 925 N N . LYS A 1 112 ? -24.844 35.562 29.25 1 44.22 112 LYS A N 1
ATOM 926 C CA . LYS A 1 112 ? -24.781 35.844 30.672 1 44.22 112 LYS A CA 1
ATOM 927 C C . LYS A 1 112 ? -26.172 35.719 31.312 1 44.22 112 LYS A C 1
ATOM 929 O O . LYS A 1 112 ? -27.156 36.188 30.75 1 44.22 112 LYS A O 1
ATOM 934 N N . MET B 1 1 ? 0.906 11.93 -12.719 1 73.94 1 MET B N 1
ATOM 935 C CA . MET B 1 1 ? 2.018 11.195 -13.32 1 73.94 1 MET B CA 1
ATOM 936 C C . MET B 1 1 ? 1.626 9.75 -13.594 1 73.94 1 MET B C 1
ATOM 938 O O . MET B 1 1 ? 0.737 9.203 -12.938 1 73.94 1 MET B O 1
ATOM 942 N N . LEU B 1 2 ? 2.266 9.164 -14.656 1 81.81 2 LEU B N 1
ATOM 943 C CA . LEU B 1 2 ? 2.008 7.816 -15.141 1 81.81 2 LEU B CA 1
ATOM 944 C C . LEU B 1 2 ? 2.262 6.785 -14.039 1 81.81 2 LEU B C 1
ATOM 946 O O . LEU B 1 2 ? 1.479 5.848 -13.875 1 81.81 2 LEU B O 1
ATOM 950 N N . VAL B 1 3 ? 3.223 7.09 -13.219 1 87.12 3 VAL B N 1
ATOM 951 C CA . VAL B 1 3 ? 3.59 6.148 -12.164 1 87.12 3 VAL B CA 1
ATOM 952 C C . VAL B 1 3 ? 2.484 6.094 -11.109 1 87.12 3 VAL B C 1
ATOM 954 O O . VAL B 1 3 ? 2.172 5.02 -10.586 1 87.12 3 VAL B O 1
ATOM 957 N N . ASP B 1 4 ? 1.871 7.203 -10.883 1 89.75 4 ASP B N 1
ATOM 958 C CA . ASP B 1 4 ? 0.788 7.254 -9.906 1 89.75 4 ASP B CA 1
ATOM 959 C C . ASP B 1 4 ? -0.394 6.395 -10.352 1 89.75 4 ASP B C 1
ATOM 961 O O . ASP B 1 4 ? -1.012 5.707 -9.531 1 89.75 4 ASP B O 1
ATOM 965 N N . SER B 1 5 ? -0.636 6.477 -11.57 1 92.69 5 SER B N 1
ATOM 966 C CA . SER B 1 5 ? -1.76 5.715 -12.109 1 92.69 5 SER B CA 1
ATOM 967 C C . SER B 1 5 ? -1.524 4.215 -11.977 1 92.69 5 SER B C 1
ATOM 969 O O . SER B 1 5 ? -2.449 3.461 -11.664 1 92.69 5 SER B O 1
ATOM 971 N N . ARG B 1 6 ? -0.328 3.783 -12.164 1 94.94 6 ARG B N 1
ATOM 972 C CA . ARG B 1 6 ? 0.014 2.369 -12.062 1 94.94 6 ARG B CA 1
ATOM 973 C C . ARG B 1 6 ? -0.067 1.889 -10.617 1 94.94 6 ARG B C 1
ATOM 975 O O . ARG B 1 6 ? -0.598 0.81 -10.352 1 94.94 6 ARG B O 1
ATOM 982 N N . ILE B 1 7 ? 0.367 2.715 -9.742 1 95.62 7 ILE B N 1
ATOM 983 C CA . ILE B 1 7 ? 0.347 2.357 -8.328 1 95.62 7 ILE B CA 1
ATOM 984 C C . ILE B 1 7 ? -1.095 2.301 -7.824 1 95.62 7 ILE B C 1
ATOM 986 O O . ILE B 1 7 ? -1.484 1.355 -7.137 1 95.62 7 ILE B O 1
ATOM 990 N N . LYS B 1 8 ? -1.848 3.264 -8.234 1 96.06 8 LYS B N 1
ATOM 991 C CA . LYS B 1 8 ? -3.256 3.287 -7.848 1 96.06 8 LYS B CA 1
ATOM 992 C C . LYS B 1 8 ? -3.994 2.064 -8.383 1 96.06 8 LYS B C 1
ATOM 994 O O . LYS B 1 8 ? -4.844 1.495 -7.695 1 96.06 8 LYS B O 1
ATOM 999 N N . SER B 1 9 ? -3.664 1.699 -9.594 1 97.38 9 SER B N 1
ATOM 1000 C CA . SER B 1 9 ? -4.27 0.511 -10.188 1 97.38 9 SER B CA 1
ATOM 1001 C C . SER B 1 9 ? -3.953 -0.736 -9.367 1 97.38 9 SER B C 1
ATOM 1003 O O . SER B 1 9 ? -4.824 -1.586 -9.164 1 97.38 9 SER B O 1
ATOM 1005 N N . ILE B 1 10 ? -2.781 -0.814 -8.82 1 97.56 10 ILE B N 1
ATOM 1006 C CA . ILE B 1 10 ? -2.371 -1.96 -8.016 1 97.56 10 ILE B CA 1
ATOM 1007 C C . ILE B 1 10 ? -3.102 -1.938 -6.676 1 97.56 10 ILE B C 1
ATOM 1009 O O . ILE B 1 10 ? -3.643 -2.957 -6.242 1 97.56 10 ILE B O 1
ATOM 1013 N N . LEU B 1 11 ? -3.135 -0.763 -6.078 1 97 11 LEU B N 1
ATOM 1014 C CA . LEU B 1 11 ? -3.756 -0.62 -4.766 1 97 11 LEU B CA 1
ATOM 1015 C C . LEU B 1 11 ? -5.254 -0.896 -4.844 1 97 11 LEU B C 1
ATOM 1017 O O . LEU B 1 11 ? -5.859 -1.325 -3.857 1 97 11 LEU B O 1
ATOM 1021 N N . ASN B 1 12 ? -5.793 -0.769 -6.023 1 96.25 12 ASN B N 1
ATOM 1022 C CA . ASN B 1 12 ? -7.238 -0.92 -6.164 1 96.25 12 ASN B CA 1
ATOM 1023 C C . ASN B 1 12 ? -7.602 -2.229 -6.855 1 96.25 12 ASN B C 1
ATOM 1025 O O . ASN B 1 12 ? -8.742 -2.41 -7.289 1 96.25 12 ASN B O 1
ATOM 1029 N N . LEU B 1 13 ? -6.652 -3.094 -7.023 1 97.31 13 LEU B N 1
ATOM 1030 C CA . LEU B 1 13 ? -6.977 -4.438 -7.488 1 97.31 13 LEU B CA 1
ATOM 1031 C C . LEU B 1 13 ? -8.039 -5.078 -6.605 1 97.31 13 LEU B C 1
ATOM 1033 O O . LEU B 1 13 ? -8.078 -4.836 -5.398 1 97.31 13 LEU B O 1
ATOM 1037 N N . PRO B 1 14 ? -8.852 -5.914 -7.266 1 95.88 14 PRO B N 1
ATOM 1038 C CA . PRO B 1 14 ? -9.883 -6.562 -6.461 1 95.88 14 PRO B CA 1
ATOM 1039 C C . PRO B 1 14 ? -9.305 -7.543 -5.441 1 95.88 14 PRO B C 1
ATOM 1041 O O . PRO B 1 14 ? -8.305 -8.203 -5.715 1 95.88 14 PRO B O 1
ATOM 1044 N N . THR B 1 15 ? -9.938 -7.641 -4.301 1 97.19 15 THR B N 1
ATOM 1045 C CA . THR B 1 15 ? -9.578 -8.633 -3.295 1 97.19 15 THR B CA 1
ATOM 1046 C C . THR B 1 15 ? -10.148 -10 -3.656 1 97.19 15 THR B C 1
ATOM 1048 O O . THR B 1 15 ? -11.312 -10.109 -4.043 1 97.19 15 THR B O 1
ATOM 1051 N N . LEU B 1 16 ? -9.297 -10.977 -3.525 1 97.81 16 LEU B N 1
ATOM 1052 C CA . LEU B 1 16 ? -9.734 -12.352 -3.752 1 97.81 16 LEU B CA 1
ATOM 1053 C C . LEU B 1 16 ? -10.312 -12.953 -2.475 1 97.81 16 LEU B C 1
ATOM 1055 O O . LEU B 1 16 ? -9.57 -13.211 -1.52 1 97.81 16 LEU B O 1
ATOM 1059 N N . LYS B 1 17 ? -11.57 -13.195 -2.461 1 96.31 17 LYS B N 1
ATOM 1060 C CA . LYS B 1 17 ? -12.234 -13.633 -1.238 1 96.31 17 LYS B CA 1
ATOM 1061 C C . LYS B 1 17 ? -12.195 -15.148 -1.103 1 96.31 17 LYS B C 1
ATOM 1063 O O . LYS B 1 17 ? -12.258 -15.68 0.008 1 96.31 17 LYS B O 1
ATOM 1068 N N . HIS B 1 18 ? -12.203 -15.805 -2.219 1 95.38 18 HIS B N 1
ATOM 1069 C CA . HIS B 1 18 ? -12.141 -17.266 -2.248 1 95.38 18 HIS B CA 1
ATOM 1070 C C . HIS B 1 18 ? -11.211 -17.75 -3.35 1 95.38 18 HIS B C 1
ATOM 1072 O O . HIS B 1 18 ? -10.82 -16.984 -4.227 1 95.38 18 HIS B O 1
ATOM 1078 N N . GLU B 1 19 ? -10.938 -19 -3.197 1 95.31 19 GLU B N 1
ATOM 1079 C CA . GLU B 1 19 ? -10.102 -19.594 -4.238 1 95.31 19 GLU B CA 1
ATOM 1080 C C . GLU B 1 19 ? -10.828 -19.609 -5.582 1 95.31 19 GLU B C 1
ATOM 1082 O O . GLU B 1 19 ? -11.961 -20.094 -5.668 1 95.31 19 GLU B O 1
ATOM 1087 N N . SER B 1 20 ? -10.258 -19.047 -6.559 1 94.56 20 SER B N 1
ATOM 1088 C CA . SER B 1 20 ? -10.789 -19.031 -7.918 1 94.56 20 SER B CA 1
ATOM 1089 C C . SER B 1 20 ? -9.672 -18.891 -8.945 1 94.56 20 SER B C 1
ATOM 1091 O O . SER B 1 20 ? -8.984 -17.859 -8.984 1 94.56 20 SER B O 1
ATOM 1093 N N . ALA B 1 21 ? -9.516 -19.891 -9.766 1 95.31 21 ALA B N 1
ATOM 1094 C CA . ALA B 1 21 ? -8.484 -19.844 -10.805 1 95.31 21 ALA B CA 1
ATOM 1095 C C . ALA B 1 21 ? -8.695 -18.656 -11.742 1 95.31 21 ALA B C 1
ATOM 1097 O O . ALA B 1 21 ? -7.738 -17.969 -12.109 1 95.31 21 ALA B O 1
ATOM 1098 N N . LYS B 1 22 ? -9.891 -18.453 -12.117 1 95.81 22 LYS B N 1
ATOM 1099 C CA . LYS B 1 22 ? -10.234 -17.375 -13.039 1 95.81 22 LYS B CA 1
ATOM 1100 C C . LYS B 1 22 ? -9.914 -16.016 -12.438 1 95.81 22 LYS B C 1
ATOM 1102 O O . LYS B 1 22 ? -9.258 -15.188 -13.07 1 95.81 22 LYS B O 1
ATOM 1107 N N . ASP B 1 23 ? -10.305 -15.773 -11.211 1 96.88 23 ASP B N 1
ATOM 1108 C CA . ASP B 1 23 ? -10.07 -14.492 -10.547 1 96.88 23 ASP B CA 1
ATOM 1109 C C . ASP B 1 23 ? -8.586 -14.273 -10.289 1 96.88 23 ASP B C 1
ATOM 1111 O O . ASP B 1 23 ? -8.086 -13.156 -10.43 1 96.88 23 ASP B O 1
ATOM 1115 N N . MET B 1 24 ? -7.941 -15.305 -9.992 1 97.19 24 MET B N 1
ATOM 1116 C CA . MET B 1 24 ? -6.504 -15.211 -9.742 1 97.19 24 MET B CA 1
ATOM 1117 C C . MET B 1 24 ? -5.754 -14.859 -11.023 1 97.19 24 MET B C 1
ATOM 1119 O O . MET B 1 24 ? -4.832 -14.039 -11.008 1 97.19 24 MET B O 1
ATOM 1123 N N . ARG B 1 25 ? -6.195 -15.477 -12.062 1 97.06 25 ARG B N 1
ATOM 1124 C CA . ARG B 1 25 ? -5.582 -15.172 -13.352 1 97.06 25 ARG B CA 1
ATOM 1125 C C . ARG B 1 25 ? -5.77 -13.703 -13.711 1 97.06 25 ARG B C 1
ATOM 1127 O O . ARG B 1 25 ? -4.816 -13.031 -14.125 1 97.06 25 ARG B O 1
ATOM 1134 N N . TYR B 1 26 ? -6.941 -13.281 -13.594 1 97.56 26 TYR B N 1
ATOM 1135 C CA . TYR B 1 26 ? -7.23 -11.875 -13.859 1 97.56 26 TYR B CA 1
ATOM 1136 C C . TYR B 1 26 ? -6.395 -10.969 -12.969 1 97.56 26 TYR B C 1
ATOM 1138 O O . TYR B 1 26 ? -5.809 -9.992 -13.438 1 97.56 26 TYR B O 1
ATOM 1146 N N . PHE B 1 27 ? -6.391 -11.32 -11.703 1 98.19 27 PHE B N 1
ATOM 1147 C CA . PHE B 1 27 ? -5.602 -10.594 -10.711 1 98.19 27 PHE B CA 1
ATOM 1148 C C . PHE B 1 27 ? -4.141 -10.516 -11.141 1 98.19 27 PHE B C 1
ATOM 1150 O O . PHE B 1 27 ? -3.551 -9.438 -11.156 1 98.19 27 PHE B O 1
ATOM 1157 N N . LEU B 1 28 ? -3.566 -11.586 -11.531 1 98.25 28 LEU B N 1
ATOM 1158 C CA . LEU B 1 28 ? -2.164 -11.688 -11.922 1 98.25 28 LEU B CA 1
ATOM 1159 C C . LEU B 1 28 ? -1.895 -10.914 -13.203 1 98.25 28 LEU B C 1
ATOM 1161 O O . LEU B 1 28 ? -0.864 -10.25 -13.328 1 98.25 28 LEU B O 1
ATOM 1165 N N . ASP B 1 29 ? -2.816 -11 -14.109 1 98.25 29 ASP B N 1
ATOM 1166 C CA . ASP B 1 29 ? -2.664 -10.273 -15.367 1 98.25 29 ASP B CA 1
ATOM 1167 C C . ASP B 1 29 ? -2.6 -8.766 -15.133 1 98.25 29 ASP B C 1
ATOM 1169 O O . ASP B 1 29 ? -1.735 -8.078 -15.68 1 98.25 29 ASP B O 1
ATOM 1173 N N . CYS B 1 30 ? -3.479 -8.281 -14.336 1 98.06 30 CYS B N 1
ATOM 1174 C CA . CYS B 1 30 ? -3.521 -6.855 -14.016 1 98.06 30 CYS B CA 1
ATOM 1175 C C . CYS B 1 30 ? -2.279 -6.43 -13.242 1 98.06 30 CYS B C 1
ATOM 1177 O O . CYS B 1 30 ? -1.671 -5.406 -13.555 1 98.06 30 CYS B O 1
ATOM 1179 N N . LEU B 1 31 ? -1.927 -7.207 -12.289 1 98.19 31 LEU B N 1
ATOM 1180 C CA . LEU B 1 31 ? -0.74 -6.926 -11.492 1 98.19 31 LEU B CA 1
ATOM 1181 C C . LEU B 1 31 ? 0.505 -6.863 -12.367 1 98.19 31 LEU B C 1
ATOM 1183 O O . LEU B 1 31 ? 1.27 -5.898 -12.297 1 98.19 31 LEU B O 1
ATOM 1187 N N . ASN B 1 32 ? 0.695 -7.824 -13.25 1 97.5 32 ASN B N 1
ATOM 1188 C CA . ASN B 1 32 ? 1.883 -7.918 -14.094 1 97.5 32 ASN B CA 1
ATOM 1189 C C . ASN B 1 32 ? 1.945 -6.773 -15.102 1 97.5 32 ASN B C 1
ATOM 1191 O O . ASN B 1 32 ? 3.027 -6.273 -15.414 1 97.5 32 ASN B O 1
ATOM 1195 N N . LYS B 1 33 ? 0.801 -6.438 -15.594 1 97.5 33 LYS B N 1
ATOM 1196 C CA . LYS B 1 33 ? 0.742 -5.305 -16.516 1 97.5 33 LYS B CA 1
ATOM 1197 C C . LYS B 1 33 ? 1.261 -4.031 -15.859 1 97.5 33 LYS B C 1
ATOM 1199 O O . LYS B 1 33 ? 2.074 -3.312 -16.453 1 97.5 33 LYS B O 1
ATOM 1204 N N . ASN B 1 34 ? 0.79 -3.795 -14.656 1 97 34 ASN B N 1
ATOM 1205 C CA . ASN B 1 34 ? 1.214 -2.596 -13.938 1 97 34 ASN B CA 1
ATOM 1206 C C . ASN B 1 34 ? 2.684 -2.676 -13.539 1 97 34 ASN B C 1
ATOM 1208 O O . ASN B 1 34 ? 3.414 -1.688 -13.641 1 97 34 ASN B O 1
ATOM 1212 N N . LEU B 1 35 ? 3.193 -3.816 -13.117 1 96.31 35 LEU B N 1
ATOM 1213 C CA . LEU B 1 35 ? 4.586 -3.99 -12.727 1 96.31 35 LEU B CA 1
ATOM 1214 C C . LEU B 1 35 ? 5.516 -3.793 -13.922 1 96.31 35 LEU B C 1
ATOM 1216 O O . LEU B 1 35 ? 6.578 -3.182 -13.789 1 96.31 35 LEU B O 1
ATOM 1220 N N . ARG B 1 36 ? 5.137 -4.328 -15.039 1 95.81 36 ARG B N 1
ATOM 1221 C CA . ARG B 1 36 ? 5.914 -4.133 -16.266 1 95.81 36 ARG B CA 1
ATOM 1222 C C . ARG B 1 36 ? 5.996 -2.656 -16.625 1 95.81 36 ARG B C 1
ATOM 1224 O O . ARG B 1 36 ? 7.055 -2.1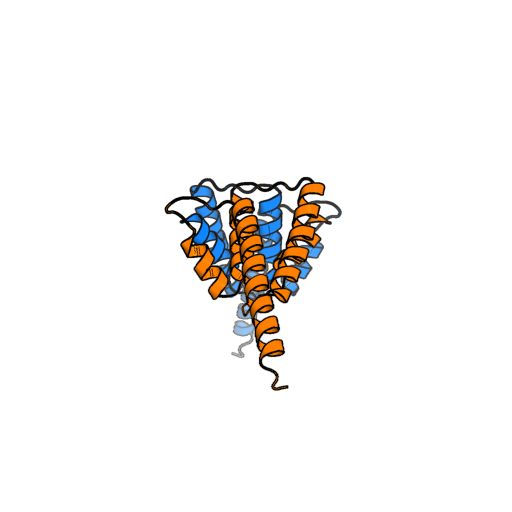7 -17.031 1 95.81 36 ARG B O 1
ATOM 1231 N N . SER B 1 37 ? 4.848 -1.991 -16.516 1 95.75 37 SER B N 1
ATOM 1232 C CA . SER B 1 37 ? 4.801 -0.563 -16.812 1 95.75 37 SER B CA 1
ATOM 1233 C C . SER B 1 37 ? 5.73 0.223 -15.891 1 95.75 37 SER B C 1
ATOM 1235 O O . SER B 1 37 ? 6.422 1.14 -16.344 1 95.75 37 SER B O 1
ATOM 1237 N N . LEU B 1 38 ? 5.832 -0.139 -14.641 1 94.62 38 LEU B N 1
ATOM 1238 C CA . LEU B 1 38 ? 6.715 0.519 -13.68 1 94.62 38 LEU B CA 1
ATOM 1239 C C . LEU B 1 38 ? 8.18 0.317 -14.062 1 94.62 38 LEU B C 1
ATOM 1241 O O . LEU B 1 38 ? 8.992 1.237 -13.938 1 94.62 38 LEU B O 1
ATOM 1245 N N . LYS B 1 39 ? 8.43 -0.867 -14.492 1 92.94 39 LYS B N 1
ATOM 1246 C CA . LYS B 1 39 ? 9.789 -1.17 -14.945 1 92.94 39 LYS B CA 1
ATOM 1247 C C . LYS B 1 39 ? 10.172 -0.313 -16.141 1 92.94 39 LYS B C 1
ATOM 1249 O O . LYS B 1 39 ? 11.281 0.217 -16.203 1 92.94 39 LYS B O 1
ATOM 1254 N N . VAL B 1 40 ? 9.273 -0.11 -17.016 1 92.75 40 VAL B N 1
ATOM 1255 C CA . VAL B 1 40 ? 9.492 0.686 -18.219 1 92.75 40 VAL B CA 1
ATOM 1256 C C . VAL B 1 40 ? 9.711 2.148 -17.844 1 92.75 40 VAL B C 1
ATOM 1258 O O . VAL B 1 40 ? 10.516 2.846 -18.469 1 92.75 40 VAL B O 1
ATOM 1261 N N . LEU B 1 41 ? 9.07 2.639 -16.812 1 90.44 41 LEU B N 1
ATOM 1262 C CA . LEU B 1 41 ? 9.156 4.016 -16.328 1 90.44 41 LEU B CA 1
ATOM 1263 C C . LEU B 1 41 ? 10.383 4.203 -15.438 1 90.44 41 LEU B C 1
ATOM 1265 O O . LEU B 1 41 ? 10.57 5.273 -14.852 1 90.44 41 LEU B O 1
ATOM 1269 N N . ASP B 1 42 ? 11.203 3.104 -15.289 1 90.19 42 ASP B N 1
ATOM 1270 C CA . ASP B 1 42 ? 12.477 3.109 -14.562 1 90.19 42 ASP B CA 1
ATOM 1271 C C . ASP B 1 42 ? 12.25 3.227 -13.062 1 90.19 42 ASP B C 1
ATOM 1273 O O . ASP B 1 42 ? 12.984 3.934 -12.367 1 90.19 42 ASP B O 1
ATOM 1277 N N . PHE B 1 43 ? 11.141 2.656 -12.609 1 89.88 43 PHE B N 1
ATOM 1278 C CA . PHE B 1 43 ? 10.898 2.498 -11.188 1 89.88 43 PHE B CA 1
ATOM 1279 C C . PHE B 1 43 ? 11.172 1.062 -10.742 1 89.88 43 PHE B C 1
ATOM 1281 O O . PHE B 1 43 ? 10.242 0.252 -10.664 1 89.88 43 PHE B O 1
ATOM 1288 N N . GLU B 1 44 ? 12.414 0.886 -10.422 1 87.94 44 GLU B N 1
ATOM 1289 C CA . GLU B 1 44 ? 12.844 -0.454 -10.031 1 87.94 44 GLU B CA 1
ATOM 1290 C C . GLU B 1 44 ? 12.578 -0.713 -8.555 1 87.94 44 GLU B C 1
ATOM 1292 O O . GLU B 1 44 ? 12.648 0.207 -7.734 1 87.94 44 GLU B O 1
ATOM 1297 N N . LYS B 1 45 ? 12.375 -1.94 -8.281 1 89.25 45 LYS B N 1
ATOM 1298 C CA . LYS B 1 45 ? 12.078 -2.318 -6.902 1 89.25 45 LYS B CA 1
ATOM 1299 C C . LYS B 1 45 ? 13.352 -2.387 -6.066 1 89.25 45 LYS B C 1
ATOM 1301 O O . LYS B 1 45 ? 14.391 -2.861 -6.543 1 89.25 45 LYS B O 1
ATOM 1306 N N . ASP B 1 46 ? 13.273 -1.854 -4.859 1 89.81 46 ASP B N 1
ATOM 1307 C CA . ASP B 1 46 ? 14.328 -2.025 -3.865 1 89.81 46 ASP B CA 1
ATOM 1308 C C . ASP B 1 46 ? 13.836 -2.85 -2.678 1 89.81 46 ASP B C 1
ATOM 1310 O O . ASP B 1 46 ? 12.82 -3.541 -2.777 1 89.81 46 ASP B O 1
ATOM 1314 N N . LYS B 1 47 ? 14.57 -2.867 -1.625 1 88.69 47 LYS B N 1
ATOM 1315 C CA . LYS B 1 47 ? 14.227 -3.693 -0.471 1 88.69 47 LYS B CA 1
ATOM 1316 C C . LYS B 1 47 ? 12.875 -3.295 0.107 1 88.69 47 LYS B C 1
ATOM 1318 O O . LYS B 1 47 ? 12.016 -4.148 0.351 1 88.69 47 LYS B O 1
ATOM 1323 N N . LEU B 1 48 ? 12.648 -2.031 0.29 1 92.62 48 LEU B N 1
ATOM 1324 C CA . LEU B 1 48 ? 11.422 -1.556 0.92 1 92.62 48 LEU B CA 1
ATOM 1325 C C . LEU B 1 48 ? 10.234 -1.717 -0.018 1 92.62 48 LEU B C 1
ATOM 1327 O O . LEU B 1 48 ? 9.164 -2.18 0.397 1 92.62 48 LEU B O 1
ATOM 1331 N N . SER B 1 49 ? 10.422 -1.333 -1.245 1 94.69 49 SER B N 1
ATOM 1332 C CA . SER B 1 49 ? 9.32 -1.475 -2.188 1 94.69 49 SER B CA 1
ATOM 1333 C C . SER B 1 49 ? 8.961 -2.941 -2.402 1 94.69 49 SER B C 1
ATOM 1335 O O . SER B 1 49 ? 7.797 -3.275 -2.621 1 94.69 49 SER B O 1
ATOM 1337 N N . ASN B 1 50 ? 9.953 -3.824 -2.295 1 94.19 50 ASN B N 1
ATOM 1338 C CA . ASN B 1 50 ? 9.703 -5.258 -2.35 1 94.19 50 ASN B CA 1
ATOM 1339 C C . ASN B 1 50 ? 8.781 -5.707 -1.22 1 94.19 50 ASN B C 1
ATOM 1341 O O . ASN B 1 50 ? 7.793 -6.41 -1.46 1 94.19 50 ASN B O 1
ATOM 1345 N N . VAL B 1 51 ? 9.047 -5.262 -0.077 1 93.56 51 VAL B N 1
ATOM 1346 C CA . VAL B 1 51 ? 8.266 -5.645 1.093 1 93.56 51 VAL B CA 1
ATOM 1347 C C . VAL B 1 51 ? 6.879 -5.008 1.017 1 93.56 51 VAL B C 1
ATOM 1349 O O . VAL B 1 51 ? 5.879 -5.645 1.358 1 93.56 51 VAL B O 1
ATOM 1352 N N . LEU B 1 52 ? 6.801 -3.814 0.55 1 96.5 52 LEU B N 1
ATOM 1353 C CA . LEU B 1 52 ? 5.531 -3.111 0.408 1 96.5 52 LEU B CA 1
ATOM 1354 C C . LEU B 1 52 ? 4.613 -3.842 -0.566 1 96.5 52 LEU B C 1
ATOM 1356 O O . LEU B 1 52 ? 3.469 -4.16 -0.23 1 96.5 52 LEU B O 1
ATOM 1360 N N . PHE B 1 53 ? 5.164 -4.145 -1.727 1 97.19 53 PHE B N 1
ATOM 1361 C CA . PHE B 1 53 ? 4.367 -4.844 -2.729 1 97.19 53 PHE B CA 1
ATOM 1362 C C . PHE B 1 53 ? 3.898 -6.195 -2.205 1 97.19 53 PHE B C 1
ATOM 1364 O O . PHE B 1 53 ? 2.74 -6.57 -2.391 1 97.19 53 PHE B O 1
ATOM 1371 N N . LEU B 1 54 ? 4.781 -6.859 -1.569 1 96.94 54 LEU B N 1
ATOM 1372 C CA . LEU B 1 54 ? 4.445 -8.172 -1.025 1 96.94 54 LEU B CA 1
ATOM 1373 C C . LEU B 1 54 ? 3.26 -8.07 -0.07 1 96.94 54 LEU B C 1
ATOM 1375 O O . LEU B 1 54 ? 2.279 -8.805 -0.213 1 96.94 54 LEU B O 1
ATOM 1379 N N . ASN B 1 55 ? 3.293 -7.145 0.847 1 96.5 55 ASN B N 1
ATOM 1380 C CA . ASN B 1 55 ? 2.244 -7.035 1.854 1 96.5 55 ASN B CA 1
ATOM 1381 C C . ASN B 1 55 ? 0.949 -6.492 1.258 1 96.5 55 ASN B C 1
ATOM 1383 O O . ASN B 1 55 ? -0.143 -6.879 1.676 1 96.5 55 ASN B O 1
ATOM 1387 N N . ILE B 1 56 ? 1.057 -5.598 0.304 1 97.69 56 ILE B N 1
ATOM 1388 C CA . ILE B 1 56 ? -0.12 -5.078 -0.385 1 97.69 56 ILE B CA 1
ATOM 1389 C C . ILE B 1 56 ? -0.868 -6.223 -1.064 1 97.69 56 ILE B C 1
ATOM 1391 O O . ILE B 1 56 ? -2.086 -6.348 -0.923 1 97.69 56 ILE B O 1
ATOM 1395 N N . ILE B 1 57 ? -0.122 -7.059 -1.784 1 98.06 57 ILE B N 1
ATOM 1396 C CA . ILE B 1 57 ? -0.743 -8.141 -2.541 1 98.06 57 ILE B CA 1
ATOM 1397 C C . ILE B 1 57 ? -1.281 -9.203 -1.579 1 98.06 57 ILE B C 1
ATOM 1399 O O . ILE B 1 57 ? -2.383 -9.719 -1.771 1 98.06 57 ILE B O 1
ATOM 1403 N N . LEU B 1 58 ? -0.562 -9.508 -0.53 1 97 58 LEU B N 1
ATOM 1404 C CA . LEU B 1 58 ? -1.005 -10.492 0.446 1 97 58 LEU B CA 1
ATOM 1405 C C . LEU B 1 58 ? -2.354 -10.109 1.041 1 97 58 LEU B C 1
ATOM 1407 O O . LEU B 1 58 ? -3.201 -10.969 1.284 1 97 58 LEU B O 1
ATOM 1411 N N . GLU B 1 59 ? -2.584 -8.875 1.233 1 96.38 59 GLU B N 1
ATOM 1412 C CA . GLU B 1 59 ? -3.83 -8.391 1.822 1 96.38 59 GLU B CA 1
ATOM 1413 C C . GLU B 1 59 ? -5.004 -8.578 0.867 1 96.38 59 GLU B C 1
ATOM 1415 O O . GLU B 1 59 ? -6.164 -8.516 1.279 1 96.38 59 GLU B O 1
ATOM 1420 N N . LYS B 1 60 ? -4.672 -8.82 -0.373 1 97.44 60 LYS B N 1
ATOM 1421 C CA . LYS B 1 60 ? -5.723 -8.945 -1.378 1 97.44 60 LYS B CA 1
ATOM 1422 C C . LYS B 1 60 ? -6.004 -10.406 -1.706 1 97.44 60 LYS B C 1
ATOM 1424 O O . LYS B 1 60 ? -6.945 -10.711 -2.441 1 97.44 60 LYS B O 1
ATOM 1429 N N . LEU B 1 61 ? -5.219 -11.258 -1.182 1 97.94 61 LEU B N 1
ATOM 1430 C CA . LEU B 1 61 ? -5.371 -12.68 -1.472 1 97.94 61 LEU B CA 1
ATOM 1431 C C . LEU B 1 61 ? -6.359 -13.328 -0.511 1 97.94 61 LEU B C 1
ATOM 1433 O O . LEU B 1 61 ? -6.562 -12.836 0.603 1 97.94 61 LEU B O 1
ATOM 1437 N N . ASP B 1 62 ? -6.926 -14.398 -0.958 1 97.25 62 ASP B N 1
ATOM 1438 C CA . ASP B 1 62 ? -7.809 -15.195 -0.111 1 97.25 62 ASP B CA 1
ATOM 1439 C C . ASP B 1 62 ? 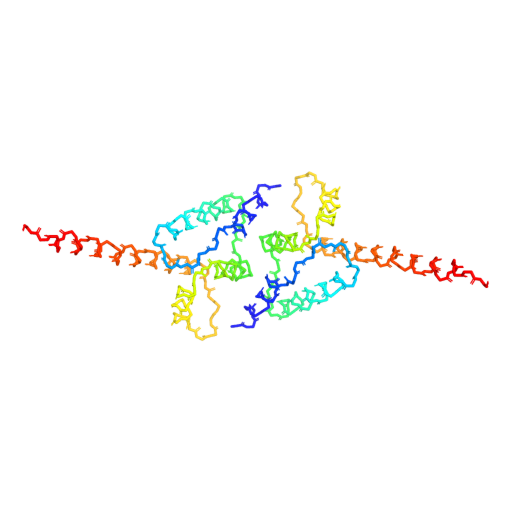-7.031 -15.875 1.013 1 97.25 62 ASP B C 1
ATOM 1441 O O . ASP B 1 62 ? -5.832 -16.141 0.875 1 97.25 62 ASP B O 1
ATOM 1445 N N . ARG B 1 63 ? -7.711 -16.203 2.047 1 96.88 63 ARG B N 1
ATOM 1446 C CA . ARG B 1 63 ? -7.109 -16.703 3.275 1 96.88 63 ARG B CA 1
ATOM 1447 C C . ARG B 1 63 ? -6.328 -18 3.008 1 96.88 63 ARG B C 1
ATOM 1449 O O . ARG B 1 63 ? -5.246 -18.203 3.562 1 96.88 63 ARG B O 1
ATOM 1456 N N . LYS B 1 64 ? -6.836 -18.812 2.248 1 97 64 LYS B N 1
ATOM 1457 C CA . LYS B 1 64 ? -6.188 -20.078 1.963 1 97 64 LYS B CA 1
ATOM 1458 C C . LYS B 1 64 ? -4.848 -19.875 1.261 1 97 64 LYS B C 1
ATOM 1460 O O . LYS B 1 64 ? -3.844 -20.484 1.629 1 97 64 LYS B O 1
ATOM 1465 N N . SER B 1 65 ? -4.883 -19.047 0.229 1 97.31 65 SER B N 1
ATOM 1466 C CA . SER B 1 65 ? -3.645 -18.75 -0.485 1 97.31 65 SER B CA 1
ATOM 1467 C C . SER B 1 65 ? -2.617 -18.094 0.436 1 97.31 65 SER B C 1
ATOM 1469 O O . SER B 1 65 ? -1.432 -18.438 0.385 1 97.31 65 SER B O 1
ATOM 1471 N N . CYS B 1 66 ? -3.037 -17.219 1.319 1 96.81 66 CYS B N 1
ATOM 1472 C CA . CYS B 1 66 ? -2.143 -16.578 2.273 1 96.81 66 CYS B CA 1
ATOM 1473 C C . CYS B 1 66 ? -1.499 -17.594 3.197 1 96.81 66 CYS B C 1
ATOM 1475 O O . CYS B 1 66 ? -0.289 -17.562 3.43 1 96.81 66 CYS B O 1
ATOM 1477 N N . LYS B 1 67 ? -2.322 -18.469 3.67 1 96.62 67 LYS B N 1
ATOM 1478 C CA . LYS B 1 67 ? -1.823 -19.516 4.562 1 96.62 67 LYS B CA 1
ATOM 1479 C C . LYS B 1 67 ? -0.805 -20.406 3.855 1 96.62 67 LYS B C 1
ATOM 1481 O O . LYS B 1 67 ? 0.233 -20.75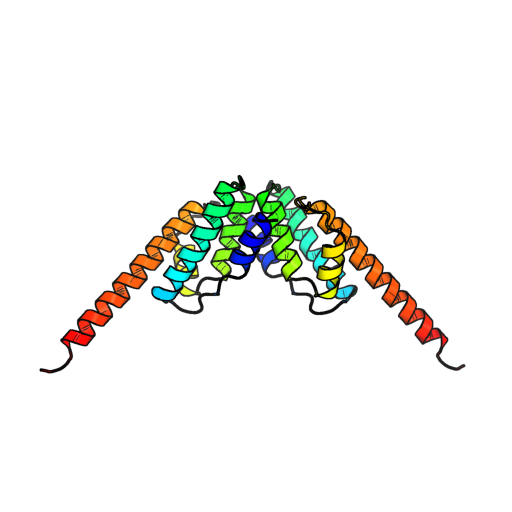 4.426 1 96.62 67 LYS B O 1
ATOM 1486 N N . GLN B 1 68 ? -1.107 -20.75 2.672 1 96.31 68 GLN B N 1
ATOM 1487 C CA . GLN B 1 68 ? -0.194 -21.594 1.9 1 96.31 68 GLN B CA 1
ATOM 1488 C C . GLN B 1 68 ? 1.138 -20.891 1.668 1 96.31 68 GLN B C 1
ATOM 1490 O O . GLN B 1 68 ? 2.199 -21.516 1.731 1 96.31 68 GLN B O 1
ATOM 1495 N N . TYR B 1 69 ? 1.045 -19.625 1.414 1 96.31 69 TYR B N 1
ATOM 1496 C CA . TYR B 1 69 ? 2.275 -18.875 1.214 1 96.31 69 TYR B CA 1
ATOM 1497 C C . TYR B 1 69 ? 3.104 -18.828 2.492 1 96.31 69 TYR B C 1
ATOM 1499 O O . TYR B 1 69 ? 4.328 -18.984 2.451 1 96.31 69 TYR B O 1
ATOM 1507 N N . GLU B 1 70 ? 2.479 -18.578 3.592 1 92.38 70 GLU B N 1
ATOM 1508 C CA . GLU B 1 70 ? 3.154 -18.5 4.883 1 92.38 70 GLU B CA 1
ATOM 1509 C C . GLU B 1 70 ? 3.926 -19.781 5.184 1 92.38 70 GLU B C 1
ATOM 1511 O O . GLU B 1 70 ? 5.004 -19.734 5.781 1 92.38 70 GLU B O 1
ATOM 1516 N N . LEU B 1 71 ? 3.434 -20.844 4.711 1 92.31 71 LEU B N 1
ATOM 1517 C CA . LEU B 1 71 ? 4.039 -22.156 4.941 1 92.31 71 LEU B CA 1
ATOM 1518 C C . LEU B 1 71 ? 5.34 -22.297 4.156 1 92.31 71 LEU B C 1
ATOM 1520 O O . LEU B 1 71 ? 6.164 -23.156 4.465 1 92.31 71 LEU B O 1
ATOM 1524 N N . THR B 1 72 ? 5.469 -21.516 3.123 1 91.38 72 THR B N 1
ATOM 1525 C CA . THR B 1 72 ? 6.668 -21.594 2.293 1 91.38 72 THR B CA 1
ATOM 1526 C C . THR B 1 72 ? 7.809 -20.797 2.914 1 91.38 72 THR B C 1
ATOM 1528 O O . THR B 1 72 ? 8.969 -20.953 2.527 1 91.38 72 THR B O 1
ATOM 1531 N N . LEU B 1 73 ? 7.48 -19.859 3.768 1 88.69 73 LEU B N 1
ATOM 1532 C CA . LEU B 1 73 ? 8.461 -18.922 4.281 1 88.69 73 LEU B CA 1
ATOM 1533 C C . LEU B 1 73 ? 9.375 -19.578 5.305 1 88.69 73 LEU B C 1
ATOM 1535 O O . LEU B 1 73 ? 8.922 -20.391 6.117 1 88.69 73 LEU B O 1
ATOM 1539 N N . LYS B 1 74 ? 10.578 -19.281 5.027 1 82.25 74 LYS B N 1
ATOM 1540 C CA . LYS B 1 74 ? 11.594 -19.703 5.992 1 82.25 74 LYS B CA 1
ATOM 1541 C C . LYS B 1 74 ? 11.859 -18.625 7.023 1 82.25 74 LYS B C 1
ATOM 1543 O O . LYS B 1 74 ? 11.656 -17.438 6.754 1 82.25 74 LYS B O 1
ATOM 1548 N N . ASP B 1 75 ? 12.391 -18.953 8.141 1 75.56 75 ASP B N 1
ATOM 1549 C CA . ASP B 1 75 ? 12.633 -18.016 9.242 1 75.56 75 ASP B CA 1
ATOM 1550 C C . ASP B 1 75 ? 13.688 -16.984 8.867 1 75.56 75 ASP B C 1
ATOM 1552 O O . ASP B 1 75 ? 14.688 -17.312 8.227 1 75.56 75 ASP B O 1
ATOM 1556 N N . ASN B 1 76 ? 13.391 -15.727 9.164 1 72.25 76 ASN B N 1
ATOM 1557 C CA . ASN B 1 76 ? 14.352 -14.633 9.219 1 72.25 76 ASN B CA 1
ATOM 1558 C C . ASN B 1 76 ? 14.727 -14.141 7.828 1 72.25 76 ASN B C 1
ATOM 1560 O O . ASN B 1 76 ? 15.75 -13.484 7.652 1 72.25 76 ASN B O 1
ATOM 1564 N N . GLU B 1 77 ? 14.062 -14.664 6.84 1 76.19 77 GLU B N 1
ATOM 1565 C CA . GLU B 1 77 ? 14.375 -14.133 5.516 1 76.19 77 GLU B CA 1
ATOM 1566 C C . GLU B 1 77 ? 13.281 -13.195 5.023 1 76.19 77 GLU B C 1
ATOM 1568 O O . GLU B 1 77 ? 12.094 -13.445 5.25 1 76.19 77 GLU B O 1
ATOM 1573 N N . VAL B 1 78 ? 13.797 -12.102 4.52 1 77.69 78 VAL B N 1
ATOM 1574 C CA . VAL B 1 78 ? 12.836 -11.219 3.869 1 77.69 78 VAL B CA 1
ATOM 1575 C C . VAL B 1 78 ? 12.414 -11.812 2.529 1 77.69 78 VAL B C 1
ATOM 1577 O O . VAL B 1 78 ? 13.242 -12.016 1.644 1 77.69 78 VAL B O 1
ATOM 1580 N N . PRO B 1 79 ? 11.242 -12.062 2.441 1 85.38 79 PRO B N 1
ATOM 1581 C CA . PRO B 1 79 ? 10.789 -12.68 1.192 1 85.38 79 PRO B CA 1
ATOM 1582 C C . PRO B 1 79 ? 11.023 -11.789 -0.024 1 85.38 79 PRO B C 1
ATOM 1584 O O . PRO B 1 79 ? 11 -10.555 0.093 1 85.38 79 PRO B O 1
ATOM 1587 N N . ASP B 1 80 ? 11.328 -12.398 -1.044 1 90.75 80 ASP B N 1
ATOM 1588 C CA . ASP B 1 80 ? 11.531 -11.734 -2.328 1 90.75 80 ASP B CA 1
ATOM 1589 C C . ASP B 1 80 ? 10.219 -11.641 -3.111 1 90.75 80 ASP B C 1
ATOM 1591 O O . ASP B 1 80 ? 9.516 -12.641 -3.27 1 90.75 80 ASP B O 1
ATOM 1595 N N . PHE B 1 81 ? 9.984 -10.484 -3.555 1 95 81 PHE B N 1
ATOM 1596 C CA . PHE B 1 81 ? 8.719 -10.25 -4.238 1 95 81 PHE B CA 1
ATOM 1597 C C . PHE B 1 81 ? 8.641 -11.047 -5.535 1 95 81 PHE B C 1
ATOM 1599 O O . PHE B 1 81 ? 7.586 -11.57 -5.887 1 95 81 PHE B O 1
ATOM 1606 N N . ASP B 1 82 ? 9.758 -11.164 -6.262 1 94.69 82 ASP B N 1
ATOM 1607 C CA . ASP B 1 82 ? 9.734 -11.914 -7.512 1 94.69 82 ASP B CA 1
ATOM 1608 C C . ASP B 1 82 ? 9.492 -13.398 -7.254 1 94.69 82 ASP B C 1
ATOM 1610 O O . ASP B 1 82 ? 8.789 -14.062 -8.016 1 94.69 82 ASP B O 1
ATOM 1614 N N . GLU B 1 83 ? 10.078 -13.867 -6.223 1 94.81 83 GLU B N 1
ATOM 1615 C CA . GLU B 1 83 ? 9.805 -15.25 -5.828 1 94.81 83 GLU B CA 1
ATOM 1616 C C . GLU B 1 83 ? 8.344 -15.438 -5.445 1 94.81 83 GLU B C 1
ATOM 1618 O O . GLU B 1 83 ? 7.746 -16.469 -5.754 1 94.81 83 GLU B O 1
ATOM 1623 N N . PHE B 1 84 ? 7.84 -14.438 -4.742 1 96.81 84 PHE B N 1
ATOM 1624 C CA . PHE B 1 84 ? 6.43 -14.445 -4.379 1 96.81 84 PHE B CA 1
ATOM 1625 C C . PHE B 1 84 ? 5.551 -14.469 -5.625 1 96.81 84 PHE B C 1
ATOM 1627 O O . PHE B 1 84 ? 4.578 -15.219 -5.695 1 96.81 84 PHE B O 1
ATOM 1634 N N . LEU B 1 85 ? 5.871 -13.727 -6.602 1 97.12 85 LEU B N 1
ATOM 1635 C CA . LEU B 1 85 ? 5.105 -13.695 -7.844 1 97.12 85 LEU B CA 1
ATOM 1636 C C . LEU B 1 85 ? 5.141 -15.047 -8.539 1 97.12 85 LEU B C 1
ATOM 1638 O O . LEU B 1 85 ? 4.121 -15.508 -9.062 1 97.12 85 LEU B O 1
ATOM 1642 N N . ASN B 1 86 ? 6.285 -15.617 -8.531 1 97.25 86 ASN B N 1
ATOM 1643 C CA . ASN B 1 86 ? 6.422 -16.953 -9.094 1 97.25 86 ASN B CA 1
ATOM 1644 C C . ASN B 1 86 ? 5.551 -17.969 -8.352 1 97.25 86 ASN B C 1
ATOM 1646 O O . ASN B 1 86 ? 4.914 -18.828 -8.977 1 97.25 86 ASN B O 1
ATOM 1650 N N . TRP B 1 87 ? 5.594 -17.875 -7.059 1 97.69 87 TRP B N 1
ATOM 1651 C CA . TRP B 1 87 ? 4.754 -18.734 -6.246 1 97.69 87 TRP B CA 1
ATOM 1652 C C . TRP B 1 87 ? 3.277 -18.547 -6.578 1 97.69 87 TRP B C 1
ATOM 1654 O O . TRP B 1 87 ? 2.525 -19.516 -6.691 1 97.69 87 TRP B O 1
ATOM 1664 N N . LEU B 1 88 ? 2.875 -17.328 -6.711 1 97.56 88 LEU B N 1
ATOM 1665 C CA . LEU B 1 88 ? 1.484 -17 -7 1 97.56 88 LEU B CA 1
ATOM 1666 C C . LEU B 1 88 ? 1.06 -17.578 -8.352 1 97.56 88 LEU B C 1
ATOM 1668 O O . LEU B 1 88 ? -0.064 -18.062 -8.492 1 97.56 88 LEU B O 1
ATOM 1672 N N . GLU B 1 89 ? 1.913 -17.5 -9.289 1 97.69 89 GLU B N 1
ATOM 1673 C CA . GLU B 1 89 ? 1.662 -18.094 -10.594 1 97.69 89 GLU B CA 1
ATOM 1674 C C . GLU B 1 89 ? 1.463 -19.609 -10.484 1 97.69 89 GLU B C 1
ATOM 1676 O O . GLU B 1 89 ? 0.561 -20.172 -11.109 1 97.69 89 GLU B O 1
ATOM 1681 N N . ARG B 1 90 ? 2.27 -20.203 -9.719 1 97.38 90 ARG B N 1
ATOM 1682 C CA . ARG B 1 90 ? 2.141 -21.641 -9.492 1 97.38 90 ARG B CA 1
ATOM 1683 C C . ARG B 1 90 ? 0.828 -21.969 -8.789 1 97.38 90 ARG B C 1
ATOM 1685 O O . ARG B 1 90 ? 0.172 -22.953 -9.117 1 97.38 90 ARG B O 1
ATOM 1692 N N . ARG B 1 91 ? 0.552 -21.141 -7.809 1 96.44 91 ARG B N 1
ATOM 1693 C CA . ARG B 1 91 ? -0.718 -21.312 -7.109 1 96.44 91 ARG B CA 1
ATOM 1694 C C . ARG B 1 91 ? -1.89 -21.266 -8.086 1 96.44 91 ARG B C 1
ATOM 1696 O O . ARG B 1 91 ? -2.814 -22.078 -7.988 1 96.44 91 ARG B O 1
ATOM 1703 N N . ASN B 1 92 ? -1.879 -20.312 -8.992 1 96.94 92 ASN B N 1
ATOM 1704 C CA . ASN B 1 92 ? -2.916 -20.219 -10.016 1 96.94 92 ASN B CA 1
ATOM 1705 C C . ASN B 1 92 ? -2.979 -21.469 -10.883 1 96.94 92 ASN B C 1
ATOM 1707 O O . ASN B 1 92 ? -4.062 -21.938 -11.227 1 96.94 92 ASN B O 1
ATOM 1711 N N . GLN B 1 93 ? -1.816 -22 -11.234 1 96.38 93 GLN B N 1
ATOM 1712 C CA . GLN B 1 93 ? -1.737 -23.219 -12.031 1 96.38 93 GLN B CA 1
ATOM 1713 C C . GLN B 1 93 ? -2.359 -24.391 -11.297 1 96.38 93 GLN B C 1
ATOM 1715 O O . GLN B 1 93 ? -3.078 -25.203 -11.891 1 96.38 93 GLN B O 1
ATOM 1720 N N . ILE B 1 94 ? -2.07 -24.453 -10.023 1 95.12 94 ILE B N 1
ATOM 1721 C CA . ILE B 1 94 ? -2.604 -25.531 -9.195 1 95.12 94 ILE B CA 1
ATOM 1722 C C . ILE B 1 94 ? -4.125 -25.422 -9.117 1 95.12 94 ILE B C 1
ATOM 1724 O O . ILE B 1 94 ? -4.836 -26.422 -9.297 1 95.12 94 ILE B O 1
ATOM 1728 N N . LEU B 1 95 ? -4.598 -24.266 -8.922 1 94.06 95 LEU B N 1
ATOM 1729 C CA . LEU B 1 95 ? -6.035 -24.047 -8.852 1 94.06 95 LEU B CA 1
ATOM 1730 C C . LEU B 1 95 ? -6.711 -24.406 -10.164 1 94.06 95 LEU B C 1
ATOM 1732 O O . LEU B 1 95 ? -7.809 -24.969 -10.172 1 94.06 95 LEU B O 1
ATOM 1736 N N . ASN B 1 96 ? -6.074 -24.047 -11.227 1 92.94 96 ASN B N 1
ATOM 1737 C CA . ASN B 1 96 ? -6.602 -24.359 -12.555 1 92.94 96 ASN B CA 1
ATOM 1738 C C . ASN B 1 96 ? -6.633 -25.859 -12.812 1 92.94 96 ASN B C 1
ATOM 1740 O O . ASN B 1 96 ? -7.574 -26.359 -13.43 1 92.94 96 ASN B O 1
ATOM 1744 N N . SER B 1 97 ? -5.582 -26.562 -12.336 1 91.62 97 SER B N 1
ATOM 1745 C CA . SER B 1 97 ? -5.496 -28 -12.539 1 91.62 97 SER B CA 1
ATOM 1746 C C . SER B 1 97 ? -6.578 -28.734 -11.75 1 91.62 97 SER B C 1
ATOM 1748 O O . SER B 1 97 ? -7.137 -29.719 -12.227 1 91.62 97 SER B O 1
ATOM 1750 N N . ILE B 1 98 ? -6.914 -28.312 -10.57 1 85.69 98 ILE B N 1
ATOM 1751 C CA . ILE B 1 98 ? -7.93 -28.922 -9.727 1 85.69 98 ILE B CA 1
ATOM 1752 C C . ILE B 1 98 ? -9.312 -28.703 -10.344 1 85.69 98 ILE B C 1
ATOM 1754 O O . ILE B 1 98 ? -10.141 -29.625 -10.352 1 85.69 98 ILE B O 1
ATOM 1758 N N . ASN B 1 99 ? -9.539 -27.547 -10.844 1 79.38 99 ASN B N 1
ATOM 1759 C CA . ASN B 1 99 ? -10.828 -27.234 -11.453 1 79.38 99 ASN B CA 1
ATOM 1760 C C . ASN B 1 99 ? -11.023 -28 -12.766 1 79.38 99 ASN B C 1
ATOM 1762 O O . ASN B 1 99 ? -12.141 -28.422 -13.086 1 79.38 99 ASN B O 1
ATOM 1766 N N . SER B 1 100 ? -9.953 -28.141 -13.516 1 77.31 100 SER B N 1
ATOM 1767 C CA . SER B 1 100 ? -10.039 -28.875 -14.766 1 77.31 100 SER B CA 1
ATOM 1768 C C . SER B 1 100 ? -10.328 -30.344 -14.523 1 77.31 100 SER B C 1
ATOM 1770 O O . SER B 1 100 ? -11.094 -30.969 -15.266 1 77.31 100 SER B O 1
ATOM 1772 N N . ASN B 1 101 ? -9.742 -30.906 -13.516 1 69.31 101 ASN B N 1
ATOM 1773 C CA . ASN B 1 101 ? -10.008 -32.312 -13.188 1 69.31 101 ASN B CA 1
ATOM 1774 C C . ASN B 1 101 ? -11.43 -32.5 -12.68 1 69.31 101 ASN B C 1
ATOM 1776 O O . ASN B 1 101 ? -12.055 -33.531 -12.969 1 69.31 101 ASN B O 1
ATOM 1780 N N . ALA B 1 102 ? -11.922 -31.531 -11.992 1 63.56 102 ALA B N 1
ATOM 1781 C CA . ALA B 1 102 ? -13.289 -31.609 -11.492 1 63.56 102 ALA B CA 1
ATOM 1782 C C . ALA B 1 102 ? -14.297 -31.547 -12.633 1 63.56 102 ALA B C 1
ATOM 1784 O O . ALA B 1 102 ? -15.32 -32.25 -12.609 1 63.56 102 ALA B O 1
ATOM 1785 N N . VAL B 1 103 ? -14.07 -30.844 -13.602 1 61.09 103 VAL B N 1
ATOM 1786 C CA . VAL B 1 103 ? -14.977 -30.688 -14.734 1 61.09 103 VAL B CA 1
ATOM 1787 C C . VAL B 1 103 ? -14.984 -31.969 -15.562 1 61.09 103 VAL B C 1
ATOM 1789 O O . VAL B 1 103 ? -16.031 -32.406 -16.031 1 61.09 103 VAL B O 1
ATOM 1792 N N . VAL B 1 104 ? -13.82 -32.625 -15.75 1 59.81 104 VAL B N 1
ATOM 1793 C CA . VAL B 1 104 ? -13.719 -33.875 -16.516 1 59.81 104 VAL B CA 1
ATOM 1794 C C . VAL B 1 104 ? -14.492 -34.969 -15.797 1 59.81 104 VAL B C 1
ATOM 1796 O O . VAL B 1 104 ? -15.203 -35.75 -16.438 1 59.81 104 VAL B O 1
ATOM 1799 N N . LYS B 1 105 ? -14.461 -35.031 -14.539 1 61.53 105 LYS B N 1
ATOM 1800 C CA . LYS B 1 105 ? -15.156 -36.062 -13.773 1 61.53 105 LYS B CA 1
ATOM 1801 C C . LYS B 1 105 ? -16.672 -35.875 -13.836 1 61.53 105 LYS B C 1
ATOM 1803 O O . LYS B 1 105 ? -17.422 -36.844 -13.898 1 61.53 105 LYS B O 1
ATOM 1808 N N . LEU B 1 106 ? -17.125 -34.688 -13.719 1 59.69 106 LEU B N 1
ATOM 1809 C CA . LEU B 1 106 ? -18.562 -34.406 -13.766 1 59.69 106 LEU B CA 1
ATOM 1810 C C . LEU B 1 106 ? -19.141 -34.781 -15.117 1 59.69 106 LEU B C 1
ATOM 1812 O O . LEU B 1 106 ? -20.281 -35.281 -15.188 1 59.69 106 LEU B O 1
ATOM 1816 N N . ASN B 1 107 ? -18.391 -34.562 -16.125 1 60.62 107 ASN B N 1
ATOM 1817 C CA . ASN B 1 107 ? -18.875 -34.875 -17.469 1 60.62 107 ASN B CA 1
ATOM 1818 C C . ASN B 1 107 ? -18.844 -36.406 -17.703 1 60.62 107 ASN B C 1
ATOM 1820 O O . ASN B 1 107 ? -19.609 -36.906 -18.516 1 60.62 107 ASN B O 1
ATOM 1824 N N . GLN B 1 108 ? -18.078 -37.031 -17.062 1 60.97 108 GLN B N 1
ATOM 1825 C CA . GLN B 1 108 ? -18.016 -38.5 -17.219 1 60.97 108 GLN B CA 1
ATOM 1826 C C . GLN B 1 108 ? -19.094 -39.188 -16.375 1 60.97 108 GLN B C 1
ATOM 1828 O O . GLN B 1 108 ? -19.562 -40.281 -16.719 1 60.97 108 GLN B O 1
ATOM 1833 N N . GLU B 1 109 ? -19.5 -38.625 -15.227 1 57.56 109 GLU B N 1
ATOM 1834 C CA . GLU B 1 109 ? -20.547 -39.25 -14.406 1 57.56 109 GLU B CA 1
ATOM 1835 C C . GLU B 1 109 ? -21.938 -38.906 -14.945 1 57.56 109 GLU B C 1
ATOM 1837 O O . GLU B 1 109 ? -22.938 -39.219 -14.305 1 57.56 109 GLU B O 1
ATOM 1842 N N . LYS B 1 110 ? -22.016 -38.188 -16 1 53.41 110 LYS B N 1
ATOM 1843 C CA . LYS B 1 110 ? -23.359 -38.094 -16.547 1 53.41 110 LYS B CA 1
ATOM 1844 C C . LYS B 1 110 ? -23.828 -39.438 -17.094 1 53.41 110 LYS B C 1
ATOM 1846 O O . LYS B 1 110 ? -23.141 -40.062 -17.891 1 53.41 110 LYS B O 1
ATOM 1851 N N . PRO B 1 111 ? -24.781 -40.094 -16.344 1 56.12 111 PRO B N 1
ATOM 1852 C CA . PRO B 1 111 ? -25.281 -41.375 -16.797 1 56.12 111 PRO B CA 1
ATOM 1853 C C . PRO B 1 111 ? -25.594 -41.406 -18.281 1 56.12 111 PRO B C 1
ATOM 1855 O O . PRO B 1 111 ? -26.094 -40.438 -18.828 1 56.12 111 PRO B O 1
ATOM 1858 N N . LYS B 1 112 ? -25.047 -42.406 -19.078 1 44.41 112 LYS B N 1
ATOM 1859 C CA . LYS B 1 112 ? -25.516 -42.719 -20.422 1 44.41 112 LYS B CA 1
ATOM 1860 C C . LYS B 1 112 ? -27.031 -42.938 -20.438 1 44.41 112 LYS B C 1
ATOM 1862 O O . LYS B 1 112 ? -27.578 -43.562 -19.531 1 44.41 112 LYS B O 1
#

Radius of gyration: 22.23 Å; Cα contacts (8 Å, |Δi|>4): 172; chains: 2; bounding box: 43×79×51 Å

Solvent-accessible surface area (backbone atoms only — not comparable to full-atom values): 12687 Å² total; per-residue (Å²): 109,75,67,56,54,38,51,50,52,57,75,62,51,78,65,35,81,57,95,43,38,69,60,44,47,52,50,49,52,54,48,50,53,36,52,52,51,34,50,73,73,69,45,64,79,49,75,48,36,27,51,49,52,44,53,58,52,54,73,27,45,17,66,65,61,47,53,57,51,58,70,69,59,61,88,94,56,82,75,51,42,68,59,48,50,52,49,50,52,49,51,36,50,50,44,42,53,56,53,52,52,51,53,55,52,56,65,64,66,52,80,131,109,75,66,56,54,38,50,49,53,57,75,63,49,79,65,36,80,57,94,44,37,68,60,46,46,52,50,50,52,55,48,50,53,38,52,52,50,34,49,74,73,69,45,65,79,49,76,47,37,27,49,48,52,44,54,57,52,53,72,28,46,18,67,67,60,46,53,56,50,58,69,69,60,61,88,94,56,82,74,51,40,68,61,48,50,52,49,49,51,49,50,34,52,51,43,41,52,56,52,52,53,51,54,55,50,57,64,65,65,52,79,130

Organism: Nephila pilipes (NCBI:txid299642)